Protein AF-A0A972N3U4-F1 (afdb_monomer_lite)

Structure (mmCIF, N/CA/C/O backbone):
data_AF-A0A972N3U4-F1
#
_entry.id   AF-A0A972N3U4-F1
#
loop_
_atom_site.group_PDB
_atom_site.id
_atom_site.type_symbol
_atom_site.label_atom_id
_atom_site.label_alt_id
_atom_site.label_comp_id
_atom_site.label_asym_id
_atom_site.label_entity_id
_atom_site.label_seq_id
_atom_site.pdbx_PDB_ins_code
_atom_site.Cartn_x
_atom_site.Cartn_y
_atom_site.Cartn_z
_atom_site.occupancy
_atom_site.B_iso_or_equiv
_atom_site.auth_seq_id
_atom_site.auth_comp_id
_atom_site.auth_asym_id
_atom_site.auth_atom_id
_atom_site.pdbx_PDB_model_num
ATOM 1 N N . MET A 1 1 ? 25.515 -26.533 -27.772 1.00 33.66 1 MET A N 1
ATOM 2 C CA . MET A 1 1 ? 26.047 -26.123 -26.448 1.00 33.66 1 MET A CA 1
ATOM 3 C C . MET A 1 1 ? 24.921 -25.615 -25.547 1.00 33.66 1 MET A C 1
ATOM 5 O O . MET A 1 1 ? 24.486 -24.475 -25.681 1.00 33.66 1 MET A O 1
ATOM 9 N N . LYS A 1 2 ? 24.397 -26.474 -24.663 1.00 31.30 2 LYS A N 1
ATOM 10 C CA . LYS A 1 2 ? 23.366 -26.111 -23.677 1.00 31.30 2 LYS A CA 1
ATOM 11 C C . LYS A 1 2 ? 24.036 -25.314 -22.550 1.00 31.30 2 LYS A C 1
ATOM 13 O O . LYS A 1 2 ? 24.849 -25.857 -21.812 1.00 31.30 2 LYS A O 1
ATOM 18 N N . LYS A 1 3 ? 23.742 -24.013 -22.446 1.00 27.67 3 LYS A N 1
ATOM 19 C CA . LYS A 1 3 ? 24.225 -23.173 -21.340 1.00 27.67 3 LYS A CA 1
ATOM 20 C C . LYS A 1 3 ? 23.507 -23.595 -20.056 1.00 27.67 3 LYS A C 1
ATOM 22 O O . LYS A 1 3 ? 22.306 -23.373 -19.915 1.00 27.67 3 LYS A O 1
ATOM 27 N N . PHE A 1 4 ? 24.250 -24.214 -19.142 1.00 26.11 4 PHE A N 1
ATOM 28 C CA . PHE A 1 4 ? 23.796 -24.523 -17.792 1.00 26.11 4 PHE A CA 1
ATOM 29 C C . PHE A 1 4 ? 23.351 -23.235 -17.094 1.00 26.11 4 PHE A C 1
ATOM 31 O O . PHE A 1 4 ? 24.110 -22.273 -16.959 1.00 26.11 4 PHE A O 1
ATOM 38 N N . THR A 1 5 ? 22.090 -23.210 -16.673 1.00 28.28 5 THR A N 1
ATOM 39 C CA . THR A 1 5 ? 21.551 -22.131 -15.849 1.00 28.28 5 THR A CA 1
ATOM 40 C C . THR A 1 5 ? 22.081 -22.356 -14.439 1.00 28.28 5 THR A C 1
ATOM 42 O O . THR A 1 5 ? 21.565 -23.205 -13.721 1.00 28.28 5 THR A O 1
ATOM 45 N N . LYS A 1 6 ? 23.134 -21.627 -14.047 1.00 26.23 6 LYS A N 1
ATOM 46 C CA . LYS A 1 6 ? 23.542 -21.527 -12.640 1.00 26.23 6 LYS A CA 1
ATOM 47 C C . LYS A 1 6 ? 22.363 -20.941 -11.854 1.00 26.23 6 LYS A C 1
ATOM 49 O O . LYS A 1 6 ? 22.100 -19.740 -11.923 1.00 26.23 6 LYS A O 1
ATOM 54 N N . ILE A 1 7 ? 21.626 -21.796 -11.149 1.00 28.80 7 ILE A N 1
ATOM 55 C CA . ILE A 1 7 ? 20.673 -21.387 -10.119 1.00 28.80 7 ILE A CA 1
ATOM 56 C C . ILE A 1 7 ? 21.532 -20.957 -8.931 1.00 28.80 7 ILE A C 1
ATOM 58 O O . ILE A 1 7 ? 21.960 -21.777 -8.128 1.00 28.80 7 ILE A O 1
ATOM 62 N N . ALA A 1 8 ? 21.846 -19.665 -8.856 1.00 28.31 8 ALA A N 1
ATOM 63 C CA . ALA A 1 8 ? 22.346 -19.078 -7.625 1.00 28.31 8 ALA A CA 1
ATOM 64 C C . ALA A 1 8 ? 21.170 -19.020 -6.642 1.00 28.31 8 ALA A C 1
ATOM 66 O O . ALA A 1 8 ? 20.420 -18.045 -6.607 1.00 28.31 8 ALA A O 1
ATOM 67 N N . LEU A 1 9 ? 20.969 -20.110 -5.904 1.00 29.19 9 LEU A N 1
ATOM 68 C CA . LEU A 1 9 ? 20.131 -20.141 -4.716 1.00 29.19 9 LEU A CA 1
ATOM 69 C C . LEU A 1 9 ? 20.952 -19.503 -3.587 1.00 29.19 9 LEU A C 1
ATOM 71 O O . LEU A 1 9 ? 21.564 -20.196 -2.782 1.00 29.19 9 LEU A O 1
ATOM 75 N N . SER A 1 10 ? 21.057 -18.171 -3.571 1.00 29.30 10 SER A N 1
ATOM 76 C CA . SER A 1 10 ? 21.562 -17.485 -2.380 1.00 29.30 10 SER A CA 1
ATOM 77 C C . SER A 1 10 ? 20.487 -17.623 -1.309 1.00 29.30 10 SER A C 1
ATOM 79 O O . SER A 1 10 ? 19.408 -17.044 -1.437 1.00 29.30 10 SER A O 1
ATOM 81 N N . CYS A 1 11 ? 20.780 -18.466 -0.324 1.00 29.86 11 CYS A N 1
ATOM 82 C CA . CYS A 1 11 ? 19.967 -18.799 0.834 1.00 29.86 11 CYS A CA 1
ATOM 83 C C . CYS A 1 11 ? 19.317 -17.539 1.436 1.00 29.86 11 CYS A C 1
ATOM 85 O O . CYS A 1 11 ? 19.981 -16.744 2.095 1.00 29.86 11 CYS A O 1
ATOM 87 N N . ALA A 1 12 ? 18.026 -17.331 1.175 1.00 32.41 12 ALA A N 1
ATOM 88 C CA . ALA A 1 12 ? 17.218 -16.367 1.904 1.00 32.41 12 ALA A CA 1
ATOM 89 C C . ALA A 1 12 ? 16.424 -17.169 2.933 1.00 32.41 12 ALA A C 1
ATOM 91 O O . ALA A 1 12 ? 15.572 -17.974 2.559 1.00 32.41 12 ALA A O 1
ATOM 92 N N . LEU A 1 13 ? 16.723 -16.971 4.218 1.00 28.83 13 LEU A N 1
ATOM 93 C CA . LEU A 1 13 ? 15.833 -17.368 5.304 1.00 28.83 13 LEU A CA 1
ATOM 94 C C . LEU A 1 13 ? 14.463 -16.732 5.031 1.00 28.83 13 LEU A C 1
ATOM 96 O O . LEU A 1 13 ? 14.294 -15.516 5.114 1.00 28.83 13 LEU A O 1
ATOM 100 N N . ILE A 1 14 ? 13.497 -17.560 4.634 1.00 40.25 14 ILE A N 1
ATOM 101 C CA . ILE A 1 14 ? 12.110 -17.166 4.388 1.00 40.25 14 ILE A CA 1
ATOM 102 C C . ILE A 1 14 ? 11.456 -16.964 5.760 1.00 40.25 14 ILE A C 1
ATOM 104 O O . ILE A 1 14 ? 10.769 -17.843 6.269 1.00 40.25 14 ILE A O 1
ATOM 108 N N . SER A 1 15 ? 11.698 -15.825 6.410 1.00 37.94 15 SER A N 1
ATOM 109 C CA . SER A 1 15 ? 10.972 -15.450 7.626 1.00 37.94 15 SER A CA 1
ATOM 110 C C . SER A 1 15 ? 9.662 -14.755 7.246 1.00 37.94 15 SER A C 1
ATOM 112 O O . SER A 1 15 ? 9.528 -13.529 7.216 1.00 37.94 15 SER A O 1
ATOM 114 N N . SER A 1 16 ? 8.659 -15.559 6.903 1.00 42.59 16 SER A N 1
ATOM 115 C CA . SER A 1 16 ? 7.264 -15.126 6.963 1.00 42.59 16 SER A CA 1
ATOM 116 C C . SER A 1 16 ? 6.702 -15.531 8.319 1.00 42.59 16 SER A C 1
ATOM 118 O O . SER A 1 16 ? 6.623 -16.724 8.612 1.00 42.59 16 SER A O 1
ATOM 120 N N . VAL A 1 17 ? 6.285 -14.565 9.135 1.00 45.75 17 VAL A N 1
ATOM 121 C CA . VAL A 1 17 ? 5.507 -14.870 10.340 1.00 45.75 17 VAL A CA 1
ATOM 122 C C . VAL A 1 17 ? 4.043 -14.922 9.915 1.00 45.75 17 VAL A C 1
ATOM 124 O O . VAL A 1 17 ? 3.441 -13.898 9.590 1.00 45.75 17 VAL A O 1
ATOM 127 N N . SER A 1 18 ? 3.491 -16.132 9.854 1.00 43.69 18 SER A N 1
ATOM 128 C CA . SER A 1 18 ? 2.065 -16.360 9.616 1.00 43.69 18 SER A CA 1
ATOM 129 C C . SER A 1 18 ? 1.438 -16.894 10.894 1.00 43.69 18 SER A C 1
ATOM 131 O O . SER A 1 18 ? 1.815 -17.967 11.359 1.00 43.69 18 SER A O 1
ATOM 133 N N . PHE A 1 19 ? 0.467 -16.172 11.447 1.00 49.56 19 PHE A N 1
ATOM 134 C CA . PHE A 1 19 ? -0.352 -16.696 12.537 1.00 49.56 19 PHE A CA 1
ATOM 135 C C . PHE A 1 19 ? -1.606 -17.339 11.940 1.00 49.56 19 PHE A C 1
ATOM 137 O O . PHE A 1 19 ? -2.525 -16.653 11.496 1.00 49.56 19 PHE A O 1
ATOM 144 N N . ALA A 1 20 ? -1.621 -18.668 11.909 1.00 41.56 20 ALA A N 1
ATOM 145 C CA . ALA A 1 20 ? -2.823 -19.480 11.769 1.00 41.56 20 ALA A CA 1
ATOM 146 C C . ALA A 1 20 ? -2.620 -20.709 12.663 1.00 41.56 20 ALA A C 1
ATOM 148 O O . ALA A 1 20 ? -1.837 -21.589 12.318 1.00 41.56 20 ALA A O 1
ATOM 149 N N . MET A 1 21 ? -3.237 -20.740 13.847 1.00 36.38 21 MET A N 1
ATOM 150 C CA . MET A 1 21 ? -3.129 -21.903 14.733 1.00 36.38 21 MET A CA 1
ATOM 151 C C . MET A 1 21 ? -4.201 -22.950 14.398 1.00 36.38 21 MET A C 1
ATOM 153 O O . MET A 1 21 ? -5.333 -22.609 14.066 1.00 36.38 21 MET A O 1
ATOM 157 N N . SER A 1 22 ? -3.748 -24.206 14.432 1.00 34.03 22 SER A N 1
ATOM 158 C CA . SER A 1 22 ? -4.374 -25.489 14.081 1.00 34.03 22 SER A CA 1
ATOM 159 C C . SER A 1 22 ? -5.907 -25.583 14.148 1.00 34.03 22 SER A C 1
ATOM 161 O O . SER A 1 22 ? -6.524 -25.228 15.151 1.00 34.03 22 SER A O 1
ATOM 163 N N . GLN A 1 23 ? -6.506 -26.170 13.102 1.00 35.09 23 GLN A N 1
ATOM 164 C CA . GLN A 1 23 ? -7.863 -26.715 13.161 1.00 35.09 23 GLN A CA 1
ATOM 165 C C . GLN A 1 23 ? -7.842 -28.025 13.957 1.00 35.09 23 GLN A C 1
ATOM 167 O O . GLN A 1 23 ? -7.552 -29.090 13.418 1.00 35.09 23 GLN A O 1
ATOM 172 N N . GLY A 1 24 ? -8.152 -27.932 15.250 1.00 29.05 24 GLY A N 1
ATOM 173 C CA . GLY A 1 24 ? -8.636 -29.071 16.021 1.00 29.05 24 GLY A CA 1
ATOM 174 C C . GLY A 1 24 ? -10.037 -29.439 15.535 1.00 29.05 24 GLY A C 1
ATOM 175 O O . GLY A 1 24 ? -10.914 -28.582 15.435 1.00 29.05 24 GLY A O 1
ATOM 176 N N . ASN A 1 25 ? -10.213 -30.699 15.159 1.00 36.97 25 ASN A N 1
ATOM 177 C CA . ASN A 1 25 ? -11.448 -31.244 14.616 1.00 36.97 25 ASN A CA 1
ATOM 178 C C . ASN A 1 25 ? -12.549 -31.224 15.696 1.00 36.97 25 ASN A C 1
ATOM 180 O O . ASN A 1 25 ? -12.393 -31.864 16.731 1.00 36.97 25 ASN A O 1
ATOM 184 N N . GLY A 1 26 ? -13.654 -30.516 15.437 1.00 31.69 26 GLY A N 1
ATOM 185 C CA . GLY A 1 26 ? -14.882 -30.566 16.243 1.00 31.69 26 GLY A CA 1
ATOM 186 C C . GLY A 1 26 ? -15.172 -29.317 17.085 1.00 31.69 26 GLY A C 1
ATOM 187 O O . GLY A 1 26 ? -14.611 -29.141 18.156 1.00 31.69 26 GLY A O 1
ATOM 188 N N . GLY A 1 27 ? -16.132 -28.503 16.624 1.00 36.97 27 GLY A N 1
ATOM 189 C CA . GLY A 1 27 ? -16.878 -27.540 17.447 1.00 36.97 27 GLY A CA 1
ATOM 190 C C . GLY A 1 27 ? -16.139 -26.257 17.861 1.00 36.97 27 GLY A C 1
ATOM 191 O O . GLY A 1 27 ? -15.159 -26.285 18.589 1.00 36.97 27 GLY A O 1
ATOM 192 N N . SER A 1 28 ? -16.719 -25.109 17.490 1.00 35.66 28 SER A N 1
ATOM 193 C CA . SER A 1 28 ? -16.321 -23.722 17.809 1.00 35.66 28 SER A CA 1
ATOM 194 C C . SER A 1 28 ? -15.186 -23.115 16.963 1.00 35.66 28 SER A C 1
ATOM 196 O O . SER A 1 28 ? -14.136 -23.697 16.714 1.00 35.66 28 SER A O 1
ATOM 198 N N . HIS A 1 29 ? -15.447 -21.910 16.448 1.00 37.34 29 HIS A N 1
ATOM 199 C CA . HIS A 1 29 ? -14.534 -21.133 15.618 1.00 37.34 29 HIS A CA 1
ATOM 200 C C . HIS A 1 29 ? -13.240 -20.820 16.382 1.00 37.34 29 HIS A C 1
ATOM 202 O O . HIS A 1 29 ? -13.211 -19.891 17.185 1.00 37.34 29 HIS A O 1
ATOM 208 N N . ALA A 1 30 ? -12.157 -21.546 16.101 1.00 38.22 30 ALA A N 1
ATOM 209 C CA . ALA A 1 30 ? -10.834 -21.207 16.614 1.00 38.22 30 ALA A CA 1
ATOM 210 C C . ALA A 1 30 ? -10.324 -19.912 15.947 1.00 38.22 30 ALA A C 1
ATOM 212 O O . ALA A 1 30 ? -9.630 -19.932 14.930 1.00 38.22 30 ALA A O 1
ATOM 213 N N . SER A 1 31 ? -10.717 -18.762 16.496 1.00 52.28 31 SER A N 1
ATOM 214 C CA . SER A 1 31 ? -10.026 -17.490 16.294 1.00 52.28 31 SER A CA 1
ATOM 215 C C . SER A 1 31 ? -8.836 -17.431 17.245 1.00 52.28 31 SER A C 1
ATOM 217 O O . SER A 1 31 ? -9.013 -17.588 18.451 1.00 52.28 31 SER A O 1
ATOM 219 N N . SER A 1 32 ? -7.630 -17.185 16.735 1.00 67.50 32 SER A N 1
ATOM 220 C CA . SER A 1 32 ? -6.459 -16.985 17.594 1.00 67.50 32 SER A CA 1
ATOM 221 C C . SER A 1 32 ? -6.556 -15.625 18.285 1.00 67.50 32 SER A C 1
ATOM 223 O O . SER A 1 32 ? -6.674 -14.600 17.603 1.00 67.50 32 SER A O 1
ATOM 225 N N . GLU A 1 33 ? -6.477 -15.596 19.611 1.00 81.31 33 GLU A N 1
ATOM 226 C CA . GLU A 1 33 ? -6.466 -14.358 20.383 1.00 81.31 33 GLU A CA 1
ATOM 227 C C . GLU A 1 33 ? -5.041 -13.993 20.822 1.00 81.31 33 GLU A C 1
ATOM 229 O O . GLU A 1 33 ? -4.320 -14.805 21.392 1.00 81.31 33 GLU A O 1
ATOM 234 N N . VAL A 1 34 ? -4.633 -12.755 20.543 1.00 81.25 34 VAL A N 1
ATOM 235 C CA . VAL A 1 34 ? -3.345 -12.176 20.933 1.00 81.25 34 VAL A CA 1
ATOM 236 C C . VAL A 1 34 ? -3.628 -10.946 21.789 1.00 81.25 34 VAL A C 1
ATOM 238 O O . VAL A 1 34 ? -4.226 -9.976 21.315 1.00 81.25 34 VAL A O 1
ATOM 241 N N . ARG A 1 35 ? -3.204 -10.980 23.054 1.00 84.94 35 ARG A N 1
ATOM 242 C CA . ARG A 1 35 ? -3.399 -9.890 24.020 1.00 84.94 35 ARG A CA 1
ATOM 243 C C . ARG A 1 35 ? -2.071 -9.433 24.604 1.00 84.94 35 ARG A C 1
ATOM 245 O O . ARG A 1 35 ? -1.205 -10.262 24.871 1.00 84.94 35 ARG A O 1
ATOM 252 N N . GLY A 1 36 ? -1.916 -8.122 24.796 1.00 80.06 36 GLY A N 1
ATOM 253 C CA . GLY A 1 36 ? -0.758 -7.539 25.488 1.00 80.06 36 GLY A CA 1
ATOM 254 C C . GLY A 1 36 ? 0.610 -7.877 24.883 1.00 80.06 36 GLY A C 1
ATOM 255 O O . GLY A 1 36 ? 1.617 -7.783 25.575 1.00 80.06 36 GLY A O 1
ATOM 256 N N . SER A 1 37 ? 0.661 -8.313 23.623 1.00 87.44 37 SER A N 1
ATOM 257 C CA . SER A 1 37 ? 1.859 -8.908 23.027 1.00 87.44 37 SER A CA 1
ATOM 258 C C . SER A 1 37 ? 2.537 -7.967 22.037 1.00 87.44 37 SER A C 1
ATOM 260 O O . SER A 1 37 ? 1.902 -7.099 21.431 1.00 87.44 37 SER A O 1
ATOM 262 N N . VAL A 1 38 ? 3.834 -8.180 21.812 1.00 86.31 38 VAL A N 1
ATOM 263 C CA . VAL A 1 38 ? 4.577 -7.551 20.716 1.00 86.31 38 VAL A CA 1
ATOM 264 C C . VAL A 1 38 ? 4.940 -8.616 19.687 1.00 86.31 38 VAL A C 1
ATOM 266 O O . VAL A 1 38 ? 5.788 -9.467 19.928 1.00 86.31 38 VAL A O 1
ATOM 269 N N . ILE A 1 39 ? 4.313 -8.542 18.519 1.00 86.69 39 ILE A N 1
ATOM 270 C CA . ILE A 1 39 ? 4.672 -9.319 17.335 1.00 86.69 39 ILE A CA 1
ATOM 271 C C . ILE A 1 39 ? 5.724 -8.517 16.575 1.00 86.69 39 ILE A C 1
ATOM 273 O O . ILE A 1 39 ? 5.461 -7.391 16.151 1.00 86.69 39 ILE A O 1
ATOM 277 N N . LYS A 1 40 ? 6.917 -9.082 16.397 1.00 87.50 40 LYS A N 1
ATOM 278 C CA . LYS A 1 40 ? 8.035 -8.407 15.736 1.00 87.50 40 LYS A CA 1
ATOM 279 C C . LYS A 1 40 ? 8.561 -9.260 14.584 1.00 87.50 40 LYS A C 1
ATOM 281 O O . LYS A 1 40 ? 8.938 -10.405 14.795 1.00 87.50 40 LYS A O 1
ATOM 286 N N . ASN A 1 41 ? 8.608 -8.687 13.385 1.00 88.31 41 ASN A N 1
ATOM 287 C CA . ASN A 1 41 ? 9.235 -9.278 12.208 1.00 88.31 41 ASN A CA 1
ATOM 288 C C . ASN A 1 41 ? 10.214 -8.262 11.618 1.00 88.31 41 ASN A C 1
ATOM 290 O O . ASN A 1 41 ? 9.807 -7.163 11.253 1.00 88.31 41 ASN A O 1
ATOM 294 N N . GLN A 1 42 ? 11.498 -8.606 11.564 1.00 90.25 42 GLN A N 1
ATOM 295 C CA . GLN A 1 42 ? 12.542 -7.742 11.018 1.00 90.25 42 GLN A CA 1
ATOM 296 C C . GLN A 1 42 ? 13.404 -8.542 10.052 1.00 90.25 42 GLN A C 1
ATOM 298 O O . GLN A 1 42 ? 13.947 -9.583 10.416 1.00 90.25 42 GLN A O 1
ATOM 303 N N . VAL A 1 43 ? 13.546 -8.041 8.828 1.00 89.06 43 VAL A N 1
ATOM 304 C CA . VAL A 1 43 ? 14.399 -8.634 7.799 1.00 89.06 43 VAL A CA 1
ATOM 305 C C . VAL A 1 43 ? 15.194 -7.544 7.102 1.00 89.06 43 VAL A C 1
ATOM 307 O O . VAL A 1 43 ? 14.651 -6.503 6.738 1.00 89.06 43 VAL A O 1
ATOM 310 N N . SER A 1 44 ? 16.476 -7.813 6.869 1.00 90.38 44 SER A N 1
ATOM 311 C CA . SER A 1 44 ? 17.347 -7.005 6.021 1.00 90.38 44 SER A CA 1
ATOM 312 C C . SER A 1 44 ? 18.063 -7.917 5.032 1.00 90.38 44 SER A C 1
ATOM 314 O O . SER A 1 44 ? 18.633 -8.930 5.433 1.00 90.38 44 SER A O 1
ATOM 316 N N . MET A 1 45 ? 18.021 -7.587 3.743 1.00 88.62 45 MET A N 1
ATOM 317 C CA . MET A 1 45 ? 18.743 -8.331 2.710 1.00 88.62 45 MET A CA 1
ATOM 318 C C . MET A 1 45 ? 19.326 -7.398 1.663 1.00 88.62 45 MET A C 1
ATOM 320 O O . MET A 1 45 ? 18.630 -6.564 1.090 1.00 88.62 45 MET A O 1
ATOM 324 N N . GLU A 1 46 ? 20.575 -7.623 1.289 1.00 89.88 46 GLU A N 1
ATOM 325 C CA . GLU A 1 46 ? 21.212 -6.838 0.235 1.00 89.88 46 GLU A CA 1
ATOM 326 C C . GLU A 1 46 ? 20.515 -7.012 -1.125 1.00 89.88 46 GLU A C 1
ATOM 328 O O . GLU A 1 46 ? 20.284 -6.048 -1.859 1.00 89.88 46 GLU A O 1
ATOM 333 N N . LYS A 1 47 ? 20.121 -8.243 -1.464 1.00 91.06 47 LYS A N 1
ATOM 334 C CA . LYS A 1 47 ? 19.586 -8.559 -2.786 1.00 91.06 47 LYS A CA 1
ATOM 335 C C . LYS A 1 47 ? 18.473 -9.591 -2.733 1.00 91.06 47 LYS A C 1
ATOM 337 O O . LYS A 1 47 ? 18.612 -10.657 -2.148 1.00 91.06 47 LYS A O 1
ATOM 342 N N . ILE A 1 48 ? 17.406 -9.300 -3.463 1.00 89.06 48 ILE A N 1
ATOM 343 C CA . ILE A 1 48 ? 16.309 -10.211 -3.763 1.00 89.06 48 ILE A CA 1
ATOM 344 C C . ILE A 1 48 ? 16.248 -10.366 -5.274 1.00 89.06 48 ILE A C 1
ATOM 346 O O . ILE A 1 48 ? 16.118 -9.390 -6.018 1.00 89.06 48 ILE A O 1
ATOM 350 N N . GLN A 1 49 ? 16.302 -11.606 -5.744 1.00 93.00 49 GLN A N 1
ATOM 351 C CA . GLN A 1 49 ? 16.148 -11.902 -7.157 1.00 93.00 49 GLN A CA 1
ATOM 352 C C . GLN A 1 49 ? 15.190 -13.067 -7.351 1.00 93.00 49 GLN A C 1
ATOM 354 O O . GLN A 1 49 ? 15.504 -14.197 -6.994 1.00 93.00 49 GLN A O 1
ATOM 359 N N . THR A 1 50 ? 14.049 -12.803 -7.985 1.00 91.38 50 THR A N 1
ATOM 360 C CA . THR A 1 50 ? 13.149 -13.871 -8.424 1.00 91.38 50 THR A CA 1
ATOM 361 C C . THR A 1 50 ? 13.464 -14.262 -9.864 1.00 91.38 50 THR A C 1
ATOM 363 O O . THR A 1 50 ? 13.771 -13.428 -10.725 1.00 91.38 50 THR A O 1
ATOM 366 N N . SER A 1 51 ? 13.448 -15.564 -10.129 1.00 92.81 51 SER A N 1
ATOM 367 C CA . SER A 1 51 ? 13.571 -16.130 -11.472 1.00 92.81 51 SER A CA 1
ATOM 368 C C . SER A 1 51 ? 12.282 -15.917 -12.286 1.00 92.81 51 SER A C 1
ATOM 370 O O . SER A 1 51 ? 11.330 -15.273 -11.850 1.00 92.81 51 SER A O 1
ATOM 372 N N . LYS A 1 52 ? 12.233 -16.430 -13.517 1.00 95.00 52 LYS A N 1
ATOM 373 C CA . LYS A 1 52 ? 10.990 -16.440 -14.300 1.00 95.00 52 LYS A CA 1
ATOM 374 C C . LYS A 1 52 ? 9.944 -17.319 -13.598 1.00 95.00 52 LYS A C 1
ATOM 376 O O . LYS A 1 52 ? 10.286 -18.414 -13.170 1.00 95.00 52 LYS A O 1
ATOM 381 N N . ASN A 1 53 ? 8.684 -16.879 -13.572 1.00 93.88 53 ASN A N 1
ATOM 382 C CA . ASN A 1 53 ? 7.553 -17.632 -13.009 1.00 93.88 53 ASN A CA 1
ATOM 383 C C . ASN A 1 53 ? 7.691 -17.990 -11.510 1.00 93.88 53 ASN A C 1
ATOM 385 O O . ASN A 1 53 ? 7.131 -18.992 -11.080 1.00 93.88 53 ASN A O 1
ATOM 389 N N . SER A 1 54 ? 8.428 -17.214 -10.710 1.00 93.25 54 SER A N 1
ATOM 390 C CA . SER A 1 54 ? 8.566 -17.466 -9.266 1.00 93.25 54 SER A CA 1
ATOM 391 C C . SER A 1 54 ? 7.920 -16.383 -8.407 1.00 93.25 54 SER A C 1
ATOM 393 O O . SER A 1 54 ? 7.621 -15.282 -8.873 1.00 93.25 54 SER A O 1
ATOM 395 N N . GLN A 1 55 ? 7.680 -16.719 -7.142 1.00 92.94 55 GLN A N 1
ATOM 396 C CA . GLN A 1 55 ? 7.139 -15.823 -6.126 1.00 92.94 55 GLN A CA 1
ATOM 397 C C . GLN A 1 55 ? 8.086 -15.800 -4.931 1.00 92.94 55 GLN A C 1
ATOM 399 O O . GLN A 1 55 ? 8.649 -16.832 -4.573 1.00 92.94 55 GLN A O 1
ATOM 404 N N . ALA A 1 56 ? 8.250 -14.634 -4.320 1.00 89.00 56 ALA A N 1
ATOM 405 C CA . ALA A 1 56 ? 8.969 -14.484 -3.064 1.00 89.00 56 ALA A CA 1
ATOM 406 C C . ALA A 1 56 ? 8.113 -13.694 -2.075 1.00 89.00 56 ALA A C 1
ATOM 408 O O . ALA A 1 56 ? 7.549 -12.666 -2.445 1.00 89.00 56 ALA A O 1
ATOM 409 N N . VAL A 1 57 ? 8.039 -14.158 -0.829 1.00 89.00 57 VAL A N 1
ATOM 410 C CA . VAL A 1 57 ? 7.426 -13.433 0.290 1.00 89.00 57 VAL A CA 1
ATOM 411 C C . VAL A 1 57 ? 8.473 -13.340 1.383 1.00 89.00 57 VAL A C 1
ATOM 413 O O . VAL A 1 57 ? 8.961 -14.368 1.844 1.00 89.00 57 VAL A O 1
ATOM 416 N N . ILE A 1 58 ? 8.874 -12.125 1.747 1.00 86.38 58 ILE A N 1
ATOM 417 C CA . ILE A 1 58 ? 10.021 -11.924 2.631 1.00 86.38 58 ILE A CA 1
ATOM 418 C C . ILE A 1 58 ? 9.737 -10.815 3.640 1.00 86.38 58 ILE A C 1
ATOM 420 O O . ILE A 1 58 ? 9.196 -9.770 3.273 1.00 86.38 58 ILE A O 1
ATOM 424 N N . GLY A 1 59 ? 10.064 -11.041 4.917 1.00 85.44 59 GLY A N 1
ATOM 425 C CA . GLY A 1 59 ? 9.866 -10.052 5.985 1.00 85.44 59 GLY A CA 1
ATOM 426 C C . GLY A 1 59 ? 8.441 -9.506 6.031 1.00 85.44 59 GLY A C 1
ATOM 427 O O . GLY A 1 59 ? 8.234 -8.312 6.223 1.00 85.44 59 GLY A O 1
ATOM 428 N N . SER A 1 60 ? 7.465 -10.360 5.718 1.00 89.25 60 SER A N 1
ATOM 429 C CA . SER A 1 60 ? 6.053 -9.994 5.677 1.00 89.25 60 SER A CA 1
ATOM 430 C C . SER A 1 60 ? 5.300 -10.695 6.799 1.00 89.25 60 SER A C 1
ATOM 432 O O . SER A 1 60 ? 5.638 -11.822 7.171 1.00 89.25 60 SER A O 1
ATOM 434 N N . THR A 1 61 ? 4.295 -10.012 7.336 1.00 92.31 61 THR A N 1
ATOM 435 C CA . THR A 1 61 ? 3.469 -10.493 8.444 1.00 92.31 61 THR A CA 1
ATOM 436 C C . THR A 1 61 ? 2.033 -10.666 7.973 1.00 92.31 61 THR A C 1
ATOM 438 O O . THR A 1 61 ? 1.401 -9.702 7.541 1.00 92.31 61 THR A O 1
ATOM 441 N N . ASP A 1 62 ? 1.512 -11.882 8.107 1.00 92.31 62 ASP A N 1
ATOM 442 C CA . ASP A 1 62 ? 0.132 -12.225 7.770 1.00 92.31 62 ASP A CA 1
ATOM 443 C C . ASP A 1 62 ? -0.652 -12.541 9.056 1.00 92.31 62 ASP A C 1
ATOM 445 O O . ASP A 1 62 ? -0.330 -13.478 9.790 1.00 92.31 62 ASP A O 1
ATOM 449 N N . VAL A 1 63 ? -1.718 -11.780 9.301 1.00 89.31 63 VAL A N 1
ATOM 450 C CA . VAL A 1 63 ? -2.687 -11.972 10.388 1.00 89.31 63 VAL A CA 1
ATOM 451 C C . VAL A 1 63 ? -4.023 -12.370 9.774 1.00 89.31 63 VAL A C 1
ATOM 453 O O . VAL A 1 63 ? -4.581 -11.631 8.959 1.00 89.31 63 VAL A O 1
ATOM 456 N N . LYS A 1 64 ? -4.547 -13.541 10.141 1.00 91.88 64 LYS A N 1
ATOM 457 C CA . LYS A 1 64 ? -5.773 -14.087 9.548 1.00 91.88 64 LYS A CA 1
ATOM 458 C C . LYS A 1 64 ? -6.685 -14.628 10.634 1.00 91.88 64 LYS A C 1
ATOM 460 O O . LYS A 1 64 ? -6.271 -15.485 11.404 1.00 91.88 64 LYS A O 1
ATOM 465 N N . LYS A 1 65 ? -7.951 -14.197 10.622 1.00 91.50 65 LYS A N 1
ATOM 466 C CA . LYS A 1 65 ? -8.992 -14.696 11.539 1.00 91.50 65 LYS A CA 1
ATOM 467 C C . LYS A 1 65 ? -8.585 -14.596 13.016 1.00 91.50 65 LYS A C 1
ATOM 469 O O . LYS A 1 65 ? -8.850 -15.500 13.805 1.00 91.50 65 LYS A O 1
ATOM 474 N N . SER A 1 66 ? -7.934 -13.495 13.380 1.00 88.38 66 SER A N 1
ATOM 475 C CA . SER A 1 66 ? -7.385 -13.296 14.721 1.00 88.38 66 SER A CA 1
ATOM 476 C C . SER A 1 66 ? -8.082 -12.152 15.453 1.00 88.38 66 SER A C 1
ATOM 478 O O . SER A 1 66 ? -8.507 -11.168 14.842 1.00 88.38 66 SER A O 1
ATOM 480 N N . ALA A 1 67 ? -8.144 -12.249 16.778 1.00 91.75 67 ALA A N 1
ATOM 481 C CA . ALA A 1 67 ? -8.448 -11.127 17.655 1.00 91.75 67 ALA A CA 1
ATOM 482 C C . ALA A 1 67 ? -7.135 -10.597 18.242 1.00 91.75 67 ALA A C 1
ATOM 484 O O . ALA A 1 67 ? -6.438 -11.313 18.949 1.00 91.75 67 ALA A O 1
ATOM 485 N N . ILE A 1 68 ? -6.781 -9.351 17.940 1.00 90.94 68 ILE A N 1
ATOM 486 C CA . ILE A 1 68 ? -5.584 -8.686 18.456 1.00 90.94 68 ILE A CA 1
ATOM 487 C C . ILE A 1 68 ? -6.032 -7.525 19.326 1.00 90.94 68 ILE A C 1
ATOM 489 O O . ILE A 1 68 ? -6.660 -6.576 18.848 1.00 90.94 68 ILE A O 1
ATOM 493 N N . GLN A 1 69 ? -5.712 -7.596 20.610 1.00 92.62 69 GLN A N 1
ATOM 494 C CA . GLN A 1 69 ? -6.082 -6.576 21.578 1.00 92.62 69 GLN A CA 1
ATOM 495 C C . GLN A 1 69 ? -4.843 -6.090 22.313 1.00 92.62 69 GLN A C 1
ATOM 497 O O . GLN A 1 69 ? -3.955 -6.885 22.616 1.00 92.62 69 GLN A O 1
ATOM 502 N N . THR A 1 70 ? -4.778 -4.783 22.576 1.00 93.06 70 THR A N 1
ATOM 503 C CA . THR A 1 70 ? -3.714 -4.166 23.392 1.00 93.06 70 THR A CA 1
ATOM 504 C C . THR A 1 70 ? -2.294 -4.585 22.989 1.00 93.06 70 THR A C 1
ATOM 506 O O . THR A 1 70 ? -1.406 -4.687 23.828 1.00 93.06 70 THR A O 1
ATOM 509 N N . SER A 1 71 ? -2.079 -4.852 21.700 1.00 91.75 71 SER A N 1
ATOM 510 C CA . SER A 1 71 ? -0.852 -5.462 21.187 1.00 91.75 71 SER A CA 1
ATOM 511 C C . SER A 1 71 ? -0.187 -4.579 20.136 1.00 91.75 71 SER A C 1
ATOM 513 O O . SER A 1 71 ? -0.788 -3.648 19.587 1.00 91.75 71 SER A O 1
ATOM 515 N N . LYS A 1 72 ? 1.075 -4.882 19.834 1.00 92.19 72 LYS A N 1
ATOM 516 C CA . LYS A 1 72 ? 1.864 -4.184 18.820 1.00 92.19 72 LYS A CA 1
ATOM 517 C C . LYS A 1 72 ? 2.352 -5.160 17.756 1.00 92.19 72 LYS A C 1
ATOM 519 O O . LYS A 1 72 ? 2.966 -6.162 18.092 1.00 92.19 72 LYS A O 1
ATOM 524 N N . ILE A 1 73 ? 2.131 -4.844 16.486 1.00 91.56 73 ILE A N 1
ATOM 525 C CA . ILE A 1 73 ? 2.780 -5.495 15.346 1.00 91.56 73 ILE A CA 1
ATOM 526 C C . ILE A 1 73 ? 3.837 -4.530 14.820 1.00 91.56 73 ILE A C 1
ATOM 528 O O . ILE A 1 73 ? 3.494 -3.439 14.376 1.00 91.56 73 ILE A O 1
ATOM 532 N N . ASN A 1 74 ? 5.102 -4.931 14.876 1.00 92.75 74 ASN A N 1
ATOM 533 C CA . ASN A 1 74 ? 6.228 -4.221 14.280 1.00 92.75 74 ASN A CA 1
ATOM 534 C C . ASN A 1 74 ? 6.764 -5.059 13.126 1.00 92.75 74 ASN A C 1
ATOM 536 O O . ASN A 1 74 ? 7.359 -6.112 13.361 1.00 92.75 74 ASN A O 1
ATOM 540 N N . ASN A 1 75 ? 6.565 -4.595 11.901 1.00 93.44 75 ASN A N 1
ATOM 541 C CA . ASN A 1 75 ? 7.088 -5.243 10.711 1.00 93.44 75 ASN A CA 1
ATOM 542 C C . ASN A 1 75 ? 8.109 -4.333 10.034 1.00 93.44 75 ASN A C 1
ATOM 544 O O . ASN A 1 75 ? 7.853 -3.152 9.821 1.00 93.44 75 ASN A O 1
ATOM 548 N N . GLU A 1 76 ? 9.263 -4.887 9.696 1.00 92.75 76 GLU A N 1
ATOM 549 C CA . GLU A 1 76 ? 10.374 -4.157 9.110 1.00 92.75 76 GLU A CA 1
ATOM 550 C C . GLU A 1 76 ? 11.028 -4.998 8.019 1.00 92.75 76 GLU A C 1
ATOM 552 O O . GLU A 1 76 ? 11.557 -6.077 8.281 1.00 92.75 76 GLU A O 1
ATOM 557 N N . GLY A 1 77 ? 10.983 -4.505 6.783 1.00 89.94 77 GLY A N 1
ATOM 558 C CA . GLY A 1 77 ? 11.629 -5.150 5.644 1.00 89.94 77 GLY A CA 1
ATOM 559 C C . GLY A 1 77 ? 12.546 -4.187 4.913 1.00 89.94 77 GLY A C 1
ATOM 560 O O . GLY A 1 77 ? 12.069 -3.292 4.219 1.00 89.94 77 GLY A O 1
ATOM 561 N N . ARG A 1 78 ? 13.857 -4.392 5.030 1.00 90.81 78 ARG A N 1
ATOM 562 C CA . ARG A 1 78 ? 14.870 -3.634 4.294 1.00 90.81 78 ARG A CA 1
ATOM 563 C C . ARG A 1 78 ? 15.462 -4.464 3.171 1.00 90.81 78 ARG A C 1
ATOM 565 O O . ARG A 1 78 ? 15.828 -5.627 3.353 1.00 90.81 78 ARG A O 1
ATOM 572 N N . THR A 1 79 ? 15.595 -3.853 2.006 1.00 88.19 79 THR A N 1
ATOM 573 C CA . THR A 1 79 ? 16.309 -4.445 0.889 1.00 88.19 79 THR A CA 1
ATOM 574 C C . THR A 1 79 ? 16.982 -3.400 0.016 1.00 88.19 79 THR A C 1
ATOM 576 O O . THR A 1 79 ? 16.455 -2.318 -0.189 1.00 88.19 79 THR A O 1
ATOM 579 N N . TYR A 1 80 ? 18.157 -3.699 -0.529 1.00 87.06 80 TYR A N 1
ATOM 580 C CA . TYR A 1 80 ? 18.842 -2.745 -1.403 1.00 87.06 80 TYR A CA 1
ATOM 581 C C . TYR A 1 80 ? 18.475 -2.987 -2.866 1.00 87.06 80 TYR A C 1
ATOM 583 O O . TYR A 1 80 ? 18.073 -2.068 -3.575 1.00 87.06 80 TYR A O 1
ATOM 591 N N . ASN A 1 81 ? 18.538 -4.238 -3.322 1.00 92.00 81 ASN A N 1
ATOM 592 C CA . ASN A 1 81 ? 18.348 -4.583 -4.726 1.00 92.00 81 ASN A CA 1
ATOM 593 C C . ASN A 1 81 ? 17.226 -5.603 -4.922 1.00 92.00 81 ASN A C 1
ATOM 595 O O . ASN A 1 81 ? 17.407 -6.791 -4.674 1.00 92.00 81 ASN A O 1
ATOM 599 N N . VAL A 1 82 ? 16.096 -5.169 -5.476 1.00 94.44 82 VAL A N 1
ATOM 600 C CA . VAL A 1 82 ? 14.952 -6.024 -5.807 1.00 94.44 82 VAL A CA 1
ATOM 601 C C . VAL A 1 82 ? 14.834 -6.193 -7.312 1.00 94.44 82 VAL A C 1
ATOM 603 O O . VAL A 1 82 ? 14.460 -5.277 -8.049 1.00 94.44 82 VAL A O 1
ATOM 606 N N . LYS A 1 83 ? 15.086 -7.410 -7.789 1.00 96.12 83 LYS A N 1
ATOM 607 C CA . LYS A 1 83 ? 14.889 -7.791 -9.187 1.00 96.12 83 LYS A CA 1
ATOM 608 C C . LYS A 1 83 ? 13.830 -8.876 -9.289 1.00 96.12 83 LYS A C 1
ATOM 610 O O . LYS A 1 83 ? 14.087 -10.042 -9.008 1.00 96.12 83 LYS A O 1
ATOM 615 N N . VAL A 1 84 ? 12.653 -8.500 -9.773 1.00 96.69 84 VAL A N 1
ATOM 616 C CA . VAL A 1 84 ? 11.568 -9.449 -10.028 1.00 96.69 84 VAL A CA 1
ATOM 617 C C . VAL A 1 84 ? 11.681 -9.964 -11.461 1.00 96.69 84 VAL A C 1
ATOM 619 O O . VAL A 1 84 ? 11.686 -9.168 -12.404 1.00 96.69 84 VAL A O 1
ATOM 622 N N . GLY A 1 85 ? 11.790 -11.280 -11.646 1.00 95.69 85 GLY A N 1
ATOM 623 C CA . GLY A 1 85 ? 11.878 -11.930 -12.958 1.00 95.69 85 GLY A CA 1
ATOM 624 C C . GLY A 1 85 ? 10.635 -11.715 -13.829 1.00 95.69 85 GLY A C 1
ATOM 625 O O . GLY A 1 85 ? 9.693 -11.037 -13.436 1.00 95.69 85 GLY A O 1
ATOM 626 N N . LYS A 1 86 ? 10.609 -12.262 -15.051 1.00 97.00 86 LYS A N 1
ATOM 627 C CA . LYS A 1 86 ? 9.422 -12.223 -15.937 1.00 97.00 86 LYS A CA 1
ATOM 628 C C . LYS A 1 86 ? 8.312 -13.124 -15.381 1.00 97.00 86 LYS A C 1
ATOM 630 O O . LYS A 1 86 ? 8.618 -14.247 -14.989 1.00 97.00 86 LYS A O 1
ATOM 635 N N . ASN A 1 87 ? 7.052 -12.684 -15.449 1.00 96.31 87 ASN A N 1
ATOM 636 C CA . ASN A 1 87 ? 5.894 -13.417 -14.914 1.00 96.31 87 ASN A CA 1
ATOM 637 C C . ASN A 1 87 ? 6.071 -13.808 -13.432 1.00 96.31 87 ASN A C 1
ATOM 639 O O . ASN A 1 87 ? 5.658 -14.886 -13.018 1.00 96.31 87 ASN A O 1
ATOM 643 N N . ALA A 1 88 ? 6.780 -12.990 -12.662 1.00 96.50 88 ALA A N 1
ATOM 644 C CA . ALA A 1 88 ? 7.163 -13.308 -11.293 1.00 96.50 88 ALA A CA 1
ATOM 645 C C . ALA A 1 88 ? 6.596 -12.268 -10.328 1.00 96.50 88 ALA A C 1
ATOM 647 O O . ALA A 1 88 ? 6.144 -11.196 -10.750 1.00 96.50 88 ALA A O 1
ATOM 648 N N . GLY A 1 89 ? 6.640 -12.570 -9.036 1.00 93.94 89 GLY A N 1
ATOM 649 C CA . GLY A 1 89 ? 6.216 -11.642 -8.001 1.00 93.94 89 GLY A CA 1
ATOM 650 C C . GLY A 1 89 ? 7.141 -11.611 -6.796 1.00 93.94 89 GLY A C 1
ATOM 651 O O . GLY A 1 89 ? 7.875 -12.561 -6.529 1.00 93.94 89 GLY A O 1
ATOM 652 N N . ALA A 1 90 ? 7.132 -10.483 -6.096 1.00 93.88 90 ALA A N 1
ATOM 653 C CA . ALA A 1 90 ? 7.793 -10.329 -4.811 1.00 93.88 90 ALA A CA 1
ATOM 654 C C . ALA A 1 90 ? 6.901 -9.518 -3.870 1.00 93.88 90 ALA A C 1
ATOM 656 O O . ALA A 1 90 ? 6.421 -8.450 -4.256 1.00 93.88 90 ALA A O 1
ATOM 657 N N . GLN A 1 91 ? 6.714 -10.020 -2.654 1.00 93.88 91 GLN A N 1
ATOM 658 C CA . GLN A 1 91 ? 6.115 -9.324 -1.525 1.00 93.88 91 GLN A CA 1
ATOM 659 C C . GLN A 1 91 ? 7.175 -9.175 -0.435 1.00 93.88 91 GLN A C 1
ATOM 661 O O . GLN A 1 91 ? 7.752 -10.164 0.010 1.00 93.88 91 GLN A O 1
ATOM 666 N N . ILE A 1 92 ? 7.476 -7.943 -0.040 1.00 91.88 92 ILE A N 1
ATOM 667 C CA . ILE A 1 92 ? 8.588 -7.645 0.864 1.00 91.88 92 ILE A CA 1
ATOM 668 C C . ILE A 1 92 ? 8.111 -6.672 1.934 1.00 91.88 92 ILE A C 1
ATOM 670 O O . ILE A 1 92 ? 7.422 -5.703 1.609 1.00 91.88 92 ILE A O 1
ATOM 674 N N . GLY A 1 93 ? 8.464 -6.902 3.200 1.00 92.75 93 GLY A N 1
ATOM 675 C CA . GLY A 1 93 ? 8.250 -5.896 4.246 1.00 92.75 93 GLY A CA 1
ATOM 676 C C . GLY A 1 93 ? 6.790 -5.464 4.384 1.00 92.75 93 GLY A C 1
ATOM 677 O O . GLY A 1 93 ? 6.533 -4.282 4.576 1.00 92.75 93 GLY A O 1
ATOM 678 N N . SER A 1 94 ? 5.833 -6.364 4.140 1.00 95.50 94 SER A N 1
ATOM 679 C CA . SER A 1 94 ? 4.412 -6.016 4.039 1.00 95.50 94 SER A CA 1
ATOM 680 C C . SER A 1 94 ? 3.598 -6.660 5.153 1.00 95.50 94 SER A C 1
ATOM 682 O O . SER A 1 94 ? 3.887 -7.777 5.573 1.00 95.50 94 SER A O 1
ATOM 684 N N . VAL A 1 95 ? 2.545 -5.981 5.595 1.00 97.38 95 VAL A N 1
ATOM 685 C CA . VAL A 1 95 ? 1.591 -6.505 6.575 1.00 97.38 95 VAL A CA 1
ATOM 686 C C . VAL A 1 95 ? 0.258 -6.757 5.892 1.00 97.38 95 VAL A C 1
ATOM 688 O O . VAL A 1 95 ? -0.276 -5.872 5.225 1.00 97.38 95 VAL A O 1
ATOM 691 N N . LYS A 1 96 ? -0.314 -7.939 6.098 1.00 97.00 96 LYS A N 1
ATOM 692 C CA . LYS A 1 96 ? -1.674 -8.260 5.676 1.00 97.00 96 LYS A CA 1
ATOM 693 C C . LYS A 1 96 ? -2.505 -8.697 6.871 1.00 97.00 96 LYS A C 1
ATOM 695 O O . LYS A 1 96 ? -2.140 -9.623 7.582 1.00 97.00 96 LYS A O 1
ATOM 700 N N . VAL A 1 97 ? -3.646 -8.051 7.057 1.00 96.19 97 VAL A N 1
ATOM 701 C CA . VAL A 1 97 ? -4.652 -8.374 8.066 1.00 96.19 97 VAL A CA 1
ATOM 702 C C . VAL A 1 97 ? -5.939 -8.739 7.340 1.00 96.19 97 VAL A C 1
ATOM 704 O O . VAL A 1 97 ? -6.496 -7.919 6.611 1.00 96.19 97 VAL A O 1
ATOM 707 N N . ASP A 1 98 ? -6.414 -9.966 7.517 1.00 96.38 98 ASP A N 1
ATOM 708 C CA . ASP A 1 98 ? -7.640 -10.455 6.886 1.00 96.38 98 ASP A CA 1
ATOM 709 C C . ASP A 1 98 ? -8.594 -11.050 7.920 1.00 96.38 98 ASP A C 1
ATOM 711 O O . ASP A 1 98 ? -8.182 -11.794 8.816 1.00 96.38 98 ASP A O 1
ATOM 715 N N . ALA A 1 99 ? -9.879 -10.725 7.782 1.00 96.19 99 ALA A N 1
ATOM 716 C CA . ALA A 1 99 ? -10.963 -11.257 8.604 1.00 96.19 99 ALA A CA 1
ATOM 717 C C . ALA A 1 99 ? -10.689 -11.186 10.120 1.00 96.19 99 ALA A C 1
ATOM 719 O O . ALA A 1 99 ? -10.997 -12.125 10.848 1.00 96.19 99 ALA A O 1
ATOM 720 N N . SER A 1 100 ? -10.057 -10.110 10.591 1.00 94.75 100 SER A N 1
ATOM 721 C CA . SER A 1 100 ? -9.537 -10.007 11.958 1.00 94.75 100 SER A CA 1
ATOM 722 C C . SER A 1 100 ? -10.130 -8.822 12.716 1.00 94.75 100 SER A C 1
ATOM 724 O O . SER A 1 100 ? -10.663 -7.870 12.138 1.00 94.75 100 SER A O 1
ATOM 726 N N . VAL A 1 101 ? -10.023 -8.866 14.040 1.00 96.62 101 VAL A N 1
ATOM 727 C CA . VAL A 1 101 ? -10.465 -7.796 14.935 1.00 96.62 101 VAL A CA 1
ATOM 728 C C . VAL A 1 101 ? -9.246 -7.217 15.635 1.00 96.62 101 VAL A C 1
ATOM 730 O O . VAL A 1 101 ? -8.582 -7.912 16.390 1.00 96.62 101 VAL A O 1
ATOM 733 N N . ILE A 1 102 ? -8.961 -5.940 15.397 1.00 96.56 102 ILE A N 1
ATOM 734 C CA . ILE A 1 102 ? -7.825 -5.213 15.964 1.00 96.56 102 ILE A CA 1
ATOM 735 C C . ILE A 1 102 ? -8.363 -4.121 16.888 1.00 96.56 102 ILE A C 1
ATOM 737 O O . ILE A 1 102 ? -9.103 -3.237 16.446 1.00 96.56 102 ILE A O 1
ATOM 741 N N . GLN A 1 103 ? -8.020 -4.171 18.173 1.00 97.19 103 GLN A N 1
ATOM 742 C CA . GLN A 1 103 ? -8.520 -3.223 19.169 1.00 97.19 103 GLN A CA 1
ATOM 743 C C . GLN A 1 103 ? -7.403 -2.684 20.047 1.00 97.19 103 GLN A C 1
ATOM 745 O O . GLN A 1 103 ? -6.568 -3.448 20.529 1.00 97.19 103 GLN A O 1
ATOM 750 N N . LYS A 1 104 ? -7.409 -1.368 20.295 1.00 97.75 104 LYS A N 1
ATOM 751 C CA . LYS A 1 104 ? -6.435 -0.705 21.185 1.00 97.75 104 LYS A CA 1
ATOM 752 C C . LYS A 1 104 ? -4.983 -1.095 20.866 1.00 97.75 104 LYS A C 1
ATOM 754 O O . LYS A 1 104 ? -4.170 -1.255 21.767 1.00 97.75 104 LYS A O 1
ATOM 759 N N . SER A 1 105 ? -4.690 -1.330 19.591 1.00 97.00 105 SER A N 1
ATOM 760 C CA . SER A 1 105 ? -3.441 -1.940 19.140 1.00 97.00 105 SER A CA 1
ATOM 761 C C . SER A 1 105 ? -2.713 -1.026 18.163 1.00 97.00 105 SER A C 1
ATOM 763 O O . SER A 1 105 ? -3.273 -0.049 17.649 1.00 97.00 105 SER A O 1
ATOM 765 N N . LYS A 1 106 ? -1.447 -1.341 17.901 1.00 97.88 106 LYS A N 1
ATOM 766 C CA . LYS A 1 106 ? -0.614 -0.596 16.959 1.00 97.88 106 LYS A CA 1
ATOM 767 C C . LYS A 1 106 ? -0.026 -1.526 15.907 1.00 97.88 106 LYS A C 1
ATOM 769 O O . LYS A 1 106 ? 0.553 -2.548 16.251 1.00 97.88 106 LYS A O 1
ATOM 774 N N . ILE A 1 107 ? -0.163 -1.160 14.640 1.00 97.75 107 ILE A N 1
ATOM 775 C CA . ILE A 1 107 ? 0.524 -1.787 13.512 1.00 97.75 107 ILE A CA 1
ATOM 776 C C . ILE A 1 107 ? 1.514 -0.755 12.993 1.00 97.75 107 ILE A C 1
ATOM 778 O O . ILE A 1 107 ? 1.096 0.276 12.479 1.00 97.75 107 ILE A O 1
ATOM 782 N N . ASP A 1 108 ? 2.802 -1.016 13.156 1.00 98.00 108 ASP A N 1
ATOM 783 C CA . ASP A 1 108 ? 3.880 -0.233 12.572 1.00 98.00 108 ASP A CA 1
ATOM 784 C C . ASP A 1 108 ? 4.549 -1.083 11.492 1.00 98.00 108 ASP A C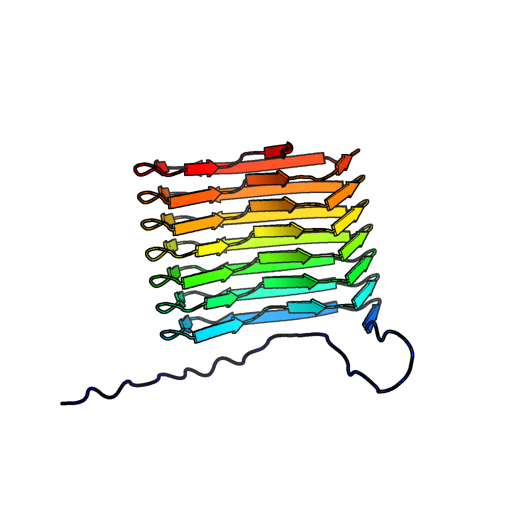 1
ATOM 786 O O . ASP A 1 108 ? 5.135 -2.126 11.786 1.00 98.00 108 ASP A O 1
ATOM 790 N N . ASN A 1 109 ? 4.448 -0.643 10.243 1.00 98.06 109 ASN A N 1
ATOM 791 C CA . ASN A 1 109 ? 5.159 -1.232 9.124 1.00 98.06 109 ASN A CA 1
ATOM 792 C C . ASN A 1 109 ? 6.199 -0.246 8.601 1.00 98.06 109 ASN A C 1
ATOM 794 O O . ASN A 1 109 ? 5.874 0.902 8.299 1.00 98.06 109 ASN A O 1
ATOM 798 N N . TYR A 1 110 ? 7.434 -0.710 8.482 1.00 97.00 110 TYR A N 1
ATOM 799 C CA . TYR A 1 110 ? 8.528 0.026 7.880 1.00 97.00 110 TYR A CA 1
ATOM 800 C C . TYR A 1 110 ? 9.122 -0.789 6.735 1.00 97.00 110 TYR A C 1
ATOM 802 O O . TYR A 1 110 ? 9.358 -1.994 6.865 1.00 97.00 110 TYR A O 1
ATOM 810 N N . SER A 1 111 ? 9.412 -0.135 5.617 1.00 94.88 111 SER A N 1
ATOM 811 C CA . SER A 1 111 ? 10.223 -0.754 4.579 1.00 94.88 111 SER A CA 1
ATOM 812 C C . SER A 1 111 ? 11.183 0.213 3.915 1.00 94.88 111 SER A C 1
ATOM 814 O O . SER A 1 111 ? 10.946 1.416 3.844 1.00 94.88 111 SER A O 1
ATOM 816 N N . ASP A 1 112 ? 12.265 -0.340 3.394 1.00 93.56 112 ASP A N 1
ATOM 817 C CA . ASP A 1 112 ? 13.217 0.401 2.580 1.00 93.56 112 ASP A CA 1
ATOM 818 C C . ASP A 1 112 ? 13.648 -0.475 1.405 1.00 93.56 112 ASP A C 1
ATOM 820 O O . ASP A 1 112 ? 13.948 -1.658 1.587 1.00 93.56 112 ASP A O 1
ATOM 824 N N . ALA A 1 113 ? 13.606 0.082 0.196 1.00 92.31 113 ALA A N 1
ATOM 825 C CA . ALA A 1 113 ? 13.921 -0.607 -1.046 1.00 92.31 113 ALA A CA 1
ATOM 826 C C . ALA A 1 113 ? 14.605 0.310 -2.068 1.00 92.31 113 ALA A C 1
ATOM 828 O O . ALA A 1 113 ? 13.941 1.022 -2.818 1.00 92.31 113 ALA A O 1
ATOM 829 N N . GLN A 1 114 ? 15.933 0.264 -2.179 1.00 91.44 114 GLN A N 1
ATOM 830 C CA . GLN A 1 114 ? 16.656 1.244 -3.003 1.00 91.44 114 GLN A CA 1
ATOM 831 C C . GLN A 1 114 ? 16.446 1.071 -4.511 1.00 91.44 114 GLN A C 1
ATOM 833 O O . GLN A 1 114 ? 16.032 2.006 -5.192 1.00 91.44 114 GLN A O 1
ATOM 838 N N . HIS A 1 115 ? 16.683 -0.117 -5.059 1.00 95.19 115 HIS A N 1
ATOM 839 C CA . HIS A 1 115 ? 16.580 -0.369 -6.493 1.00 95.19 115 HIS A CA 1
ATOM 840 C C . HIS A 1 115 ? 15.557 -1.456 -6.775 1.00 95.19 115 HIS A C 1
ATOM 842 O O . HIS A 1 115 ? 15.793 -2.637 -6.535 1.00 95.19 115 HIS A O 1
ATOM 848 N N . ILE A 1 116 ? 14.424 -1.075 -7.354 1.00 96.81 116 ILE A N 1
ATOM 849 C CA . ILE A 1 116 ? 13.329 -1.985 -7.671 1.00 96.81 116 ILE A CA 1
ATOM 850 C C . ILE A 1 116 ? 13.171 -2.069 -9.179 1.00 96.81 116 ILE A C 1
ATOM 852 O O . ILE A 1 116 ? 12.849 -1.095 -9.862 1.00 96.81 116 ILE A O 1
ATOM 856 N N . LYS A 1 117 ? 13.332 -3.275 -9.717 1.00 97.25 117 LYS A N 1
ATOM 857 C CA . LYS A 1 117 ? 13.121 -3.562 -11.132 1.00 97.25 117 LYS A CA 1
ATOM 858 C C . LYS A 1 117 ? 12.200 -4.754 -11.301 1.00 97.25 117 LYS A C 1
ATOM 860 O O . LYS A 1 117 ? 12.527 -5.859 -10.873 1.00 97.25 117 LYS A O 1
ATOM 865 N N . THR A 1 118 ? 11.094 -4.560 -12.014 1.00 97.50 118 THR A N 1
ATOM 866 C CA . THR A 1 118 ? 10.206 -5.669 -12.385 1.00 97.50 118 THR A CA 1
ATOM 867 C C . THR A 1 118 ? 10.399 -6.087 -13.838 1.00 97.50 118 THR A C 1
ATOM 869 O O . THR A 1 118 ? 10.584 -5.264 -14.737 1.00 97.50 118 THR A O 1
ATOM 872 N N . GLY A 1 119 ? 10.387 -7.396 -14.085 1.00 95.88 119 GLY A N 1
ATOM 873 C CA . GLY A 1 119 ? 10.317 -7.979 -15.419 1.00 95.88 119 GLY A CA 1
ATOM 874 C C . GLY A 1 119 ? 8.961 -7.726 -16.079 1.00 95.88 119 GLY A C 1
ATOM 875 O O . GLY A 1 119 ? 8.081 -7.100 -15.496 1.00 95.88 119 GLY A O 1
ATOM 876 N N . LYS A 1 120 ? 8.787 -8.194 -17.320 1.00 97.88 120 LYS A N 1
ATOM 877 C CA . LYS A 1 120 ? 7.497 -8.147 -18.032 1.00 97.88 120 LYS A CA 1
ATOM 878 C C . LYS A 1 120 ? 6.458 -9.027 -17.320 1.00 97.88 120 LYS A C 1
ATOM 880 O O . LYS A 1 120 ? 6.796 -10.158 -16.976 1.00 97.88 120 LYS A O 1
ATOM 885 N N . ASN A 1 121 ? 5.210 -8.557 -17.241 1.00 97.69 121 ASN A N 1
ATOM 886 C CA . ASN A 1 121 ? 4.079 -9.258 -16.616 1.00 97.69 121 ASN A CA 1
ATOM 887 C C . ASN A 1 121 ? 4.333 -9.625 -15.142 1.00 97.69 121 ASN A C 1
ATOM 889 O O . ASN A 1 121 ? 4.006 -10.726 -14.712 1.00 97.69 121 ASN A O 1
ATOM 893 N N . SER A 1 122 ? 4.976 -8.743 -14.385 1.00 98.00 122 SER A N 1
ATOM 894 C CA . SER A 1 122 ? 5.449 -9.057 -13.031 1.00 98.00 122 SER A CA 1
ATOM 895 C C . SER A 1 122 ? 4.911 -8.079 -12.001 1.00 98.00 122 SER A C 1
ATOM 897 O O . SER A 1 122 ? 4.469 -6.983 -12.353 1.00 98.00 122 SER A O 1
ATOM 899 N N . ARG A 1 123 ? 4.977 -8.449 -10.721 1.00 97.62 123 ARG A N 1
ATOM 900 C CA . ARG A 1 123 ? 4.483 -7.615 -9.620 1.00 97.62 123 ARG A CA 1
ATOM 901 C C . ARG A 1 123 ? 5.508 -7.484 -8.498 1.00 97.62 123 ARG A C 1
ATOM 903 O O . ARG A 1 123 ? 6.036 -8.480 -8.028 1.00 97.62 123 ARG A O 1
ATOM 910 N N . ALA A 1 124 ? 5.768 -6.266 -8.048 1.00 96.62 124 ALA A N 1
ATOM 911 C CA . ALA A 1 124 ? 6.460 -6.020 -6.786 1.00 96.62 124 ALA A CA 1
ATOM 912 C C . ALA A 1 124 ? 5.496 -5.350 -5.810 1.00 96.62 124 ALA A C 1
ATOM 914 O O . ALA A 1 124 ? 4.787 -4.418 -6.190 1.00 96.62 124 ALA A O 1
ATOM 915 N N . GLN A 1 125 ? 5.476 -5.832 -4.576 1.00 96.75 125 GLN A N 1
ATOM 916 C CA . GLN A 1 125 ? 4.702 -5.284 -3.479 1.00 96.75 125 GLN A CA 1
ATOM 917 C C . GLN A 1 125 ? 5.631 -5.127 -2.282 1.00 96.75 125 GLN A C 1
ATOM 919 O O . GLN A 1 125 ? 6.157 -6.111 -1.772 1.00 96.75 125 GLN A O 1
ATOM 924 N N . ILE A 1 126 ? 5.915 -3.892 -1.892 1.00 95.81 126 ILE A N 1
ATOM 925 C CA . ILE A 1 126 ? 6.944 -3.598 -0.896 1.00 95.81 126 ILE A CA 1
ATOM 926 C C . ILE A 1 126 ? 6.377 -2.611 0.105 1.00 95.81 126 ILE A C 1
ATOM 928 O O . ILE A 1 126 ? 5.814 -1.593 -0.298 1.00 95.81 126 ILE A O 1
ATOM 932 N N . GLY A 1 127 ? 6.507 -2.900 1.397 1.00 96.06 127 GLY A N 1
ATOM 933 C CA . GLY A 1 127 ? 6.098 -1.932 2.408 1.00 96.06 127 GLY A CA 1
ATOM 934 C C . GLY A 1 127 ? 4.610 -1.645 2.419 1.00 96.06 127 GLY A C 1
ATOM 935 O O . GLY A 1 127 ? 4.212 -0.518 2.688 1.00 96.06 127 GLY A O 1
ATOM 936 N N . THR A 1 128 ? 3.770 -2.593 2.012 1.00 98.06 128 THR A N 1
ATOM 937 C CA . THR A 1 128 ? 2.327 -2.345 1.977 1.00 98.06 128 THR A CA 1
ATOM 938 C C . THR A 1 128 ? 1.659 -2.820 3.246 1.00 98.06 128 THR A C 1
ATOM 940 O O . THR A 1 128 ? 2.026 -3.869 3.775 1.00 98.06 128 THR A O 1
ATOM 943 N N . VAL A 1 129 ? 0.621 -2.106 3.666 1.00 98.75 129 VAL A N 1
ATOM 944 C CA . VAL A 1 129 ? -0.313 -2.579 4.686 1.00 98.75 129 VAL A CA 1
ATOM 945 C C . VAL A 1 129 ? -1.654 -2.849 4.019 1.00 98.75 129 VAL A C 1
ATOM 947 O O . VAL A 1 129 ? -2.264 -1.946 3.458 1.00 98.75 129 VAL A O 1
ATOM 950 N N . GLU A 1 130 ? -2.132 -4.086 4.075 1.00 98.62 130 GLU A N 1
ATOM 951 C CA . GLU A 1 130 ? -3.451 -4.468 3.577 1.00 98.62 130 GLU A CA 1
ATOM 952 C C . GLU A 1 130 ? -4.348 -4.904 4.730 1.00 98.62 130 GLU A C 1
ATOM 954 O O . GLU A 1 130 ? -4.012 -5.826 5.464 1.00 98.62 130 GLU A O 1
ATOM 959 N N . ILE A 1 131 ? -5.512 -4.278 4.868 1.00 98.56 131 ILE A N 1
ATOM 960 C CA . ILE A 1 131 ? -6.525 -4.618 5.866 1.00 98.56 131 ILE A CA 1
ATOM 961 C C . ILE A 1 131 ? -7.810 -4.954 5.123 1.00 98.56 131 ILE A C 1
ATOM 963 O O . ILE A 1 131 ? -8.393 -4.112 4.438 1.00 98.56 131 ILE A O 1
ATOM 967 N N . GLN A 1 132 ? -8.250 -6.201 5.227 1.00 98.19 132 GLN A N 1
ATOM 968 C CA . GLN A 1 132 ? -9.401 -6.706 4.494 1.00 98.19 132 GLN A CA 1
ATOM 969 C C . GLN A 1 132 ? -10.395 -7.360 5.442 1.00 98.19 132 GLN A C 1
ATOM 971 O O . GLN A 1 132 ? -10.003 -8.103 6.340 1.00 98.19 132 GLN A O 1
ATOM 976 N N . LYS A 1 133 ? -11.690 -7.092 5.240 1.00 98.19 133 LYS A N 1
ATOM 977 C CA . LYS A 1 133 ? -12.782 -7.751 5.981 1.00 98.19 133 LYS A CA 1
ATOM 978 C C . LYS A 1 133 ? -12.611 -7.685 7.503 1.00 98.19 133 LYS A C 1
ATOM 980 O O . LYS A 1 133 ? -12.973 -8.621 8.206 1.00 98.19 133 LYS A O 1
ATOM 985 N N . SER A 1 134 ? -11.998 -6.619 8.005 1.00 98.44 134 SER A N 1
ATOM 986 C CA . SER A 1 134 ? -11.524 -6.548 9.386 1.00 98.44 134 SER A CA 1
ATOM 987 C C . SER A 1 134 ? -12.171 -5.391 10.139 1.00 98.44 134 SER A C 1
ATOM 989 O O . SER A 1 134 ? -12.637 -4.421 9.543 1.00 98.44 134 SER A O 1
ATOM 991 N N . SER A 1 135 ? -12.186 -5.482 11.466 1.00 98.44 135 SER A N 1
ATOM 992 C CA . SER A 1 135 ? -12.634 -4.404 12.351 1.00 98.44 135 SER A CA 1
ATOM 993 C C . SER A 1 135 ? -11.438 -3.821 13.092 1.00 98.44 135 SER A C 1
ATOM 995 O O . SER A 1 135 ? -10.849 -4.500 13.925 1.00 98.44 135 SER A O 1
ATOM 997 N N . VAL A 1 136 ? -11.131 -2.548 12.860 1.00 98.56 136 VAL A N 1
ATOM 998 C CA . VAL A 1 136 ? -10.040 -1.805 13.499 1.00 98.56 136 VAL A CA 1
ATOM 999 C C . VAL A 1 136 ? -10.637 -0.716 14.388 1.00 98.56 136 VAL A C 1
ATOM 1001 O O . VAL A 1 136 ? -11.281 0.215 13.906 1.00 98.56 136 VAL A O 1
ATOM 1004 N N . LYS A 1 137 ? -10.463 -0.837 15.705 1.00 98.56 137 LYS A N 1
ATOM 1005 C CA . LYS A 1 137 ? -11.060 0.073 16.694 1.00 98.56 137 LYS A CA 1
ATOM 1006 C C . LYS A 1 137 ? -9.995 0.644 17.618 1.00 98.56 137 LYS A C 1
ATOM 1008 O O . LYS A 1 137 ? -9.175 -0.103 18.153 1.00 98.56 137 LYS A O 1
ATOM 1013 N N . SER A 1 138 ? -10.020 1.958 17.829 1.00 98.44 138 SER A N 1
ATOM 1014 C CA . SER A 1 138 ? -9.115 2.649 18.762 1.00 98.44 138 SER A CA 1
ATOM 1015 C C . SER A 1 138 ? -7.641 2.290 18.547 1.00 98.44 138 SER A C 1
ATOM 1017 O O . SER A 1 138 ? -6.899 2.108 19.506 1.00 98.44 138 SER A O 1
ATOM 1019 N N . SER A 1 139 ? -7.240 2.096 17.291 1.00 98.56 139 SER A N 1
ATOM 1020 C CA . SER A 1 139 ? -5.930 1.549 16.937 1.00 98.56 139 SER A CA 1
ATOM 1021 C C . SER A 1 139 ? -5.157 2.512 16.044 1.00 98.56 139 SER A C 1
ATOM 1023 O O . SER A 1 139 ? -5.727 3.411 15.424 1.00 98.56 139 SER A O 1
ATOM 1025 N N . THR A 1 140 ? -3.842 2.329 15.983 1.00 98.75 140 THR A N 1
ATOM 1026 C CA . THR A 1 140 ? -2.975 3.077 15.065 1.00 98.75 140 THR A CA 1
ATOM 1027 C C . THR A 1 140 ? -2.391 2.135 14.025 1.00 98.75 140 THR A C 1
ATOM 1029 O O . THR A 1 140 ? -1.851 1.091 14.374 1.00 98.75 140 THR A O 1
ATOM 1032 N N . VAL A 1 141 ? -2.476 2.520 12.758 1.00 98.69 141 VAL A N 1
ATOM 1033 C CA . VAL A 1 141 ? -1.799 1.869 11.639 1.00 98.69 141 VAL A CA 1
ATOM 1034 C C . VAL A 1 141 ? -0.840 2.890 11.049 1.00 98.69 141 VAL A C 1
ATOM 1036 O O . VAL A 1 141 ? -1.277 3.912 10.522 1.00 98.69 141 VAL A O 1
ATOM 1039 N N . SER A 1 142 ? 0.453 2.633 11.181 1.00 98.50 142 SER A N 1
ATOM 1040 C CA . SER A 1 142 ? 1.524 3.427 10.594 1.00 98.50 142 SER A CA 1
ATOM 1041 C C . SER A 1 142 ? 2.199 2.598 9.515 1.00 98.50 142 SER A C 1
ATOM 1043 O O . SER A 1 142 ? 2.621 1.474 9.774 1.00 98.50 142 SER A O 1
ATOM 1045 N N . ASN A 1 143 ? 2.335 3.167 8.330 1.00 98.56 143 ASN A N 1
ATOM 1046 C CA . ASN A 1 143 ? 3.125 2.604 7.257 1.00 98.56 143 ASN A CA 1
ATOM 1047 C C . ASN A 1 143 ? 4.125 3.656 6.790 1.00 98.56 143 ASN A C 1
ATOM 1049 O O . ASN A 1 143 ? 3.722 4.763 6.442 1.00 98.56 143 ASN A O 1
ATOM 1053 N N . ASP A 1 144 ? 5.405 3.321 6.819 1.00 98.00 144 ASP A N 1
ATOM 1054 C CA . ASP A 1 144 ? 6.496 4.174 6.361 1.00 98.00 144 ASP A CA 1
ATOM 1055 C C . ASP A 1 144 ? 7.340 3.387 5.363 1.00 98.00 144 ASP A C 1
ATOM 1057 O O . ASP A 1 144 ? 7.661 2.217 5.589 1.00 98.00 144 ASP A O 1
ATOM 1061 N N . SER A 1 145 ? 7.621 3.962 4.200 1.00 96.06 145 SER A N 1
ATOM 1062 C CA . SER A 1 145 ? 8.351 3.254 3.155 1.00 96.06 145 SER A CA 1
ATOM 1063 C C . SER A 1 145 ? 9.175 4.159 2.265 1.00 96.06 145 SER A C 1
ATOM 1065 O O . SER A 1 145 ? 8.698 5.169 1.752 1.00 96.06 145 SER A O 1
ATOM 1067 N N . GLN A 1 146 ? 10.402 3.740 1.996 1.00 94.00 146 GLN A N 1
ATOM 1068 C CA . GLN A 1 146 ? 11.308 4.464 1.114 1.00 94.00 146 GLN A CA 1
ATOM 1069 C C . GLN A 1 146 ? 11.665 3.606 -0.093 1.00 94.00 146 GLN A C 1
ATOM 1071 O O . GLN A 1 146 ? 11.889 2.402 0.026 1.00 94.00 146 GLN A O 1
ATOM 1076 N N . ALA A 1 147 ? 11.674 4.221 -1.276 1.00 92.38 147 ALA A N 1
ATOM 1077 C CA . ALA A 1 147 ? 12.120 3.555 -2.485 1.00 92.38 147 ALA A CA 1
ATOM 1078 C C . ALA A 1 147 ? 12.818 4.484 -3.470 1.00 92.38 147 ALA A C 1
ATOM 1080 O O . ALA A 1 147 ? 12.194 5.335 -4.087 1.00 92.38 147 ALA A O 1
ATOM 1081 N N . TYR A 1 148 ? 14.108 4.290 -3.700 1.00 90.56 148 TYR A N 1
ATOM 1082 C CA . TYR A 1 148 ? 14.904 5.284 -4.416 1.00 90.56 148 TYR A C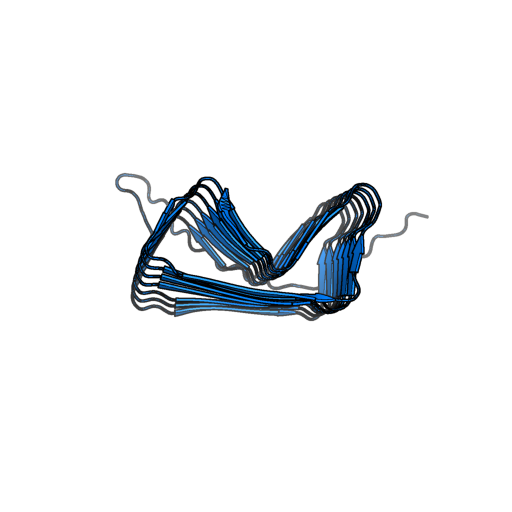A 1
ATOM 1083 C C . TYR A 1 148 ? 14.653 5.232 -5.925 1.00 90.56 148 TYR A C 1
ATOM 1085 O O . TYR A 1 148 ? 14.262 6.232 -6.515 1.00 90.56 148 TYR A O 1
ATOM 1093 N N . HIS A 1 149 ? 14.778 4.064 -6.550 1.00 96.25 149 HIS A N 1
ATOM 1094 C CA . HIS A 1 149 ? 14.625 3.901 -7.991 1.00 96.25 149 HIS A CA 1
ATOM 1095 C C . HIS A 1 149 ? 13.675 2.757 -8.315 1.00 96.25 149 HIS A C 1
ATOM 1097 O O . HIS A 1 149 ? 13.968 1.584 -8.081 1.00 96.25 149 HIS A O 1
ATOM 1103 N N . ILE A 1 150 ? 12.552 3.087 -8.940 1.00 97.12 150 ILE A N 1
ATOM 1104 C CA . ILE A 1 150 ? 11.520 2.134 -9.328 1.00 97.12 150 ILE A CA 1
ATOM 1105 C C . ILE A 1 150 ? 11.427 2.096 -10.846 1.00 97.12 150 ILE A C 1
ATOM 1107 O O . ILE A 1 150 ? 11.124 3.088 -11.507 1.00 97.12 150 ILE A O 1
ATOM 1111 N N . LYS A 1 151 ? 11.624 0.910 -11.417 1.00 97.44 151 LYS A N 1
ATOM 1112 C CA . LYS A 1 151 ? 11.456 0.660 -12.847 1.00 97.44 151 LYS A CA 1
ATOM 1113 C C . LYS A 1 151 ? 10.544 -0.531 -13.074 1.00 97.44 151 LYS A C 1
ATOM 1115 O O . LYS A 1 151 ? 10.932 -1.679 -12.846 1.00 97.44 151 LYS A O 1
ATOM 1120 N N . THR A 1 152 ? 9.352 -0.279 -13.604 1.00 97.31 152 THR A N 1
ATOM 1121 C CA . THR A 1 152 ? 8.450 -1.375 -13.967 1.00 97.31 152 THR A CA 1
ATOM 1122 C C . THR A 1 152 ? 8.747 -1.903 -15.364 1.00 97.31 152 THR A C 1
ATOM 1124 O O . THR A 1 152 ? 9.065 -1.140 -16.279 1.00 97.31 152 THR A O 1
ATOM 1127 N N . GLY A 1 153 ? 8.653 -3.219 -15.549 1.00 96.25 153 GLY A N 1
ATOM 1128 C CA . GLY A 1 153 ? 8.626 -3.852 -16.870 1.00 96.25 153 GLY A CA 1
ATOM 1129 C C . GLY A 1 153 ? 7.293 -3.610 -17.581 1.00 96.25 153 GLY A C 1
ATOM 1130 O O . GLY A 1 153 ? 6.373 -3.050 -16.996 1.00 96.25 153 GLY A O 1
ATOM 1131 N N . LYS A 1 154 ? 7.171 -4.003 -18.855 1.00 97.56 154 LYS A N 1
ATOM 1132 C CA . LYS A 1 154 ? 5.909 -3.906 -19.620 1.00 97.56 154 LYS A CA 1
ATOM 1133 C C . LYS A 1 154 ? 4.819 -4.788 -18.997 1.00 97.56 154 LYS A C 1
ATOM 1135 O O . LYS A 1 154 ? 5.106 -5.944 -18.690 1.00 97.56 154 LYS A O 1
ATOM 1140 N N . ASN A 1 155 ? 3.578 -4.295 -18.945 1.00 97.88 155 ASN A N 1
ATOM 1141 C CA . ASN A 1 155 ? 2.426 -4.994 -18.356 1.00 97.88 155 ASN A CA 1
ATOM 1142 C C . ASN A 1 155 ? 2.659 -5.408 -16.888 1.00 97.88 155 ASN A C 1
ATOM 1144 O O . ASN A 1 155 ? 2.278 -6.504 -16.485 1.00 97.88 155 ASN A O 1
ATOM 1148 N N . SER A 1 156 ? 3.356 -4.587 -16.110 1.00 98.06 156 SER A N 1
ATOM 1149 C CA . SER A 1 156 ? 3.791 -4.948 -14.755 1.00 98.06 156 SER A CA 1
ATOM 1150 C C . SER A 1 156 ? 3.269 -3.962 -13.723 1.00 98.06 156 SER A C 1
ATOM 1152 O O . SER A 1 156 ? 2.855 -2.856 -14.065 1.00 98.06 156 SER A O 1
ATOM 1154 N N . ALA A 1 157 ? 3.325 -4.347 -12.453 1.00 97.75 157 ALA A N 1
ATOM 1155 C CA . ALA A 1 157 ? 2.911 -3.509 -11.338 1.00 97.75 157 ALA A CA 1
ATOM 1156 C C . ALA A 1 157 ? 4.028 -3.370 -10.295 1.00 97.75 157 ALA A C 1
ATOM 1158 O O . ALA A 1 157 ? 4.739 -4.334 -10.005 1.00 97.75 157 ALA A O 1
ATOM 1159 N N . ALA A 1 158 ? 4.163 -2.181 -9.718 1.00 97.19 158 ALA A N 1
ATOM 1160 C CA . ALA A 1 158 ? 4.906 -1.956 -8.484 1.00 97.19 158 ALA A CA 1
ATOM 1161 C C . ALA A 1 158 ? 4.007 -1.202 -7.502 1.00 97.19 158 ALA A C 1
ATOM 1163 O O . ALA A 1 158 ? 3.473 -0.152 -7.848 1.00 97.19 158 ALA A O 1
ATOM 1164 N N . VAL A 1 159 ? 3.822 -1.750 -6.306 1.00 97.94 159 VAL A N 1
ATOM 1165 C CA . VAL A 1 159 ? 3.066 -1.123 -5.220 1.00 97.94 159 VAL A CA 1
ATOM 1166 C C . VAL A 1 159 ? 4.008 -0.968 -4.043 1.00 97.94 159 VAL A C 1
ATOM 1168 O O . VAL A 1 159 ? 4.480 -1.966 -3.505 1.00 97.94 159 VAL A O 1
ATOM 1171 N N . ILE A 1 160 ? 4.305 0.272 -3.684 1.00 96.88 160 ILE A N 1
ATOM 1172 C CA . ILE A 1 160 ? 5.308 0.611 -2.683 1.00 96.88 160 ILE A CA 1
ATOM 1173 C C . ILE A 1 160 ? 4.659 1.477 -1.617 1.00 96.88 160 ILE A C 1
ATOM 1175 O O . ILE A 1 160 ? 3.974 2.446 -1.951 1.00 96.88 160 ILE A O 1
ATOM 1179 N N . GLY A 1 161 ? 4.858 1.138 -0.346 1.00 96.62 161 GLY A N 1
ATOM 1180 C CA . GLY A 1 161 ? 4.497 2.032 0.752 1.00 96.62 161 GLY A CA 1
ATOM 1181 C C . GLY A 1 161 ? 3.017 2.381 0.824 1.00 96.62 161 GLY A C 1
ATOM 1182 O O . GLY A 1 161 ? 2.659 3.466 1.261 1.00 96.62 161 GLY A O 1
ATOM 1183 N N . SER A 1 162 ? 2.139 1.521 0.313 1.00 97.94 162 SER A N 1
ATOM 1184 C CA . SER A 1 162 ? 0.716 1.842 0.185 1.00 97.94 162 SER A CA 1
ATOM 1185 C C . SER A 1 162 ? -0.118 1.133 1.244 1.00 97.94 162 SER A C 1
ATOM 1187 O O . SER A 1 162 ? 0.146 -0.023 1.581 1.00 97.94 162 SER A O 1
ATOM 1189 N N . THR A 1 163 ? -1.144 1.822 1.738 1.00 98.75 163 THR A N 1
ATOM 1190 C CA . THR A 1 163 ? -2.101 1.285 2.708 1.00 98.75 163 THR A CA 1
ATOM 1191 C C . THR A 1 163 ? -3.441 1.035 2.024 1.00 98.75 163 THR A C 1
ATOM 1193 O O . THR A 1 163 ? -4.055 1.961 1.509 1.00 98.75 163 THR A O 1
ATOM 1196 N N . ASN A 1 164 ? -3.923 -0.205 2.039 1.00 98.62 164 ASN A N 1
ATOM 1197 C CA . ASN A 1 164 ? -5.187 -0.599 1.423 1.00 98.62 164 ASN A CA 1
ATOM 1198 C C . ASN A 1 164 ? -6.148 -1.119 2.490 1.00 98.62 164 ASN A C 1
ATOM 1200 O O . ASN A 1 164 ? -5.864 -2.116 3.148 1.00 98.62 164 ASN A O 1
ATOM 1204 N N . ILE A 1 165 ? -7.310 -0.490 2.626 1.00 98.75 165 ILE A N 1
ATOM 1205 C CA . ILE A 1 165 ? -8.378 -0.892 3.540 1.00 98.75 165 ILE A CA 1
ATOM 1206 C C . ILE A 1 165 ? -9.598 -1.260 2.703 1.00 98.75 165 ILE A C 1
ATOM 1208 O O . ILE A 1 165 ? -10.119 -0.442 1.951 1.00 98.75 165 ILE A O 1
ATOM 1212 N N . ASN A 1 166 ? -10.065 -2.500 2.802 1.00 98.75 166 ASN A N 1
ATOM 1213 C CA . ASN A 1 166 ? -11.166 -2.990 1.981 1.00 98.75 166 ASN A CA 1
ATOM 1214 C C . ASN A 1 166 ? -12.193 -3.757 2.810 1.00 98.75 166 ASN A C 1
ATOM 1216 O O . ASN A 1 166 ? -11.821 -4.611 3.619 1.00 98.75 166 ASN A O 1
ATOM 1220 N N . LYS A 1 167 ? -13.486 -3.510 2.574 1.00 98.62 167 LYS A N 1
ATOM 1221 C CA . LYS A 1 167 ? -14.590 -4.201 3.265 1.00 98.62 167 LYS A CA 1
ATOM 1222 C C . LYS A 1 167 ? -14.433 -4.204 4.787 1.00 98.62 167 LYS A C 1
ATOM 1224 O O . LYS A 1 167 ? -14.697 -5.215 5.425 1.00 98.62 167 LYS A O 1
ATOM 1229 N N . SER A 1 168 ? -13.907 -3.124 5.351 1.00 98.75 168 SER A N 1
ATOM 1230 C CA . SER A 1 168 ? -13.496 -3.080 6.752 1.00 98.75 168 SER A CA 1
ATOM 1231 C C . SER A 1 168 ? -14.256 -2.009 7.519 1.00 98.75 168 SER A C 1
ATOM 1233 O O . SER A 1 168 ? -14.784 -1.056 6.949 1.00 98.75 168 SER A O 1
ATOM 1235 N N . PHE A 1 169 ? -14.283 -2.174 8.833 1.00 98.75 169 PHE A N 1
ATOM 1236 C CA . PHE A 1 169 ? -14.813 -1.196 9.764 1.00 98.75 169 PHE A CA 1
ATOM 1237 C C . PHE A 1 169 ? -13.654 -0.536 10.503 1.00 98.75 169 PHE A C 1
ATOM 1239 O O . PHE A 1 169 ? -12.878 -1.227 11.161 1.00 98.75 169 PHE A O 1
ATOM 1246 N N . VAL A 1 170 ? -13.528 0.784 10.418 1.00 98.62 170 VAL A N 1
ATOM 1247 C CA . VAL A 1 170 ? -12.457 1.547 11.066 1.00 98.62 170 VAL A CA 1
ATOM 1248 C C . VAL A 1 170 ? -13.078 2.614 11.953 1.00 98.62 170 VAL A C 1
ATOM 1250 O O . VAL A 1 170 ? -13.775 3.502 11.476 1.00 98.62 170 VAL A O 1
ATOM 1253 N N . LYS A 1 171 ? -12.819 2.558 13.258 1.00 98.69 171 LYS A N 1
ATOM 1254 C CA . LYS A 1 171 ? -13.419 3.491 14.219 1.00 98.69 171 LYS A CA 1
ATOM 1255 C C . LYS A 1 171 ? -12.405 4.032 15.204 1.00 98.69 171 LYS A C 1
ATOM 1257 O O . LYS A 1 171 ? -11.611 3.269 15.755 1.00 98.69 171 LYS A O 1
ATOM 1262 N N . ALA A 1 172 ? -12.479 5.335 15.471 1.00 98.56 172 ALA A N 1
ATOM 1263 C CA . ALA A 1 172 ? -11.633 6.013 16.455 1.00 98.56 172 ALA A CA 1
ATOM 1264 C C . ALA A 1 172 ? -10.133 5.722 16.258 1.00 98.56 172 ALA A C 1
ATOM 1266 O O . ALA A 1 172 ? -9.392 5.587 17.226 1.00 98.56 172 ALA A O 1
ATOM 1267 N N . SER A 1 173 ? -9.703 5.533 15.009 1.00 98.69 173 SER A N 1
ATOM 1268 C CA . SER A 1 173 ? -8.373 5.019 14.685 1.00 98.69 173 SER A CA 1
ATOM 1269 C C . SER A 1 173 ? -7.544 6.051 13.930 1.00 98.69 173 SER A C 1
ATOM 1271 O O . SER A 1 173 ? -8.072 6.995 13.336 1.00 98.69 173 SER A O 1
ATOM 1273 N N . LYS A 1 174 ? -6.224 5.875 13.954 1.00 98.75 174 LYS A N 1
ATOM 1274 C CA . LYS A 1 174 ? -5.282 6.692 13.189 1.00 98.75 174 LYS A CA 1
ATOM 1275 C C . LYS A 1 174 ? -4.639 5.843 12.103 1.00 98.75 174 LYS A C 1
ATOM 1277 O O . LYS A 1 174 ? -3.993 4.852 12.418 1.00 98.75 174 LYS A O 1
ATOM 1282 N N . ILE A 1 175 ? -4.788 6.253 10.850 1.00 98.75 175 ILE A N 1
ATOM 1283 C CA . ILE A 1 175 ? -4.120 5.658 9.694 1.00 98.75 175 ILE A CA 1
ATOM 1284 C C . ILE A 1 175 ? -3.107 6.678 9.181 1.00 98.75 175 ILE A C 1
ATOM 1286 O O . ILE A 1 175 ? -3.479 7.775 8.764 1.00 98.75 175 ILE A O 1
ATOM 1290 N N . LYS A 1 176 ? -1.822 6.342 9.261 1.00 98.62 176 LYS A N 1
ATOM 1291 C CA . LYS A 1 176 ? -0.712 7.178 8.815 1.00 98.62 176 LYS A CA 1
ATOM 1292 C C . LYS A 1 176 ? 0.061 6.423 7.746 1.00 98.62 176 LYS A C 1
ATOM 1294 O O . LYS A 1 176 ? 0.580 5.350 8.025 1.00 98.62 176 LYS A O 1
ATOM 1299 N N . ASN A 1 177 ? 0.163 7.001 6.561 1.00 98.50 177 ASN A N 1
ATOM 1300 C CA . ASN A 1 177 ? 0.938 6.441 5.468 1.00 98.50 177 ASN A CA 1
ATOM 1301 C C . ASN A 1 177 ? 1.954 7.482 4.996 1.00 98.50 177 ASN A C 1
ATOM 1303 O O . ASN A 1 177 ? 1.577 8.580 4.585 1.00 98.50 177 ASN A O 1
ATOM 1307 N N . GLU A 1 178 ? 3.235 7.160 5.110 1.00 98.00 178 GLU A N 1
ATOM 1308 C CA . GLU A 1 178 ? 4.334 7.999 4.659 1.00 98.00 178 GLU A CA 1
ATOM 1309 C C . GLU A 1 178 ? 5.172 7.245 3.643 1.00 98.00 178 GLU A C 1
ATOM 1311 O O . GLU A 1 178 ? 5.455 6.057 3.809 1.00 98.00 178 GLU A O 1
ATOM 1316 N N . SER A 1 179 ? 5.545 7.906 2.552 1.00 96.19 179 SER A N 1
ATOM 1317 C CA . SER A 1 179 ? 6.487 7.304 1.619 1.00 96.19 179 SER A CA 1
ATOM 1318 C C . SER A 1 179 ? 7.334 8.309 0.867 1.00 96.19 179 SER A C 1
ATOM 1320 O O . SER A 1 179 ? 6.956 9.458 0.660 1.00 96.19 179 SER A O 1
ATOM 1322 N N . ALA A 1 180 ? 8.476 7.855 0.379 1.00 94.81 180 ALA A N 1
ATOM 1323 C CA . ALA A 1 180 ? 9.289 8.638 -0.533 1.00 94.81 180 ALA A CA 1
ATOM 1324 C C . ALA A 1 180 ? 9.764 7.773 -1.690 1.00 94.81 180 ALA A C 1
ATOM 1326 O O . ALA A 1 180 ? 10.169 6.627 -1.492 1.00 94.81 180 ALA A O 1
ATOM 1327 N N . ALA A 1 181 ? 9.744 8.350 -2.887 1.00 93.88 181 ALA A N 1
ATOM 1328 C CA . ALA A 1 181 ? 10.478 7.839 -4.019 1.00 93.88 181 ALA A CA 1
ATOM 1329 C C . ALA A 1 181 ? 11.294 8.921 -4.719 1.00 93.88 181 ALA A C 1
ATOM 1331 O O . ALA A 1 181 ? 10.859 10.066 -4.810 1.00 93.88 181 ALA A O 1
ATOM 1332 N N . ILE A 1 182 ? 12.479 8.570 -5.218 1.00 93.62 182 ILE A N 1
ATOM 1333 C CA . ILE A 1 182 ? 13.292 9.519 -5.987 1.00 93.62 182 ILE A CA 1
ATOM 1334 C C 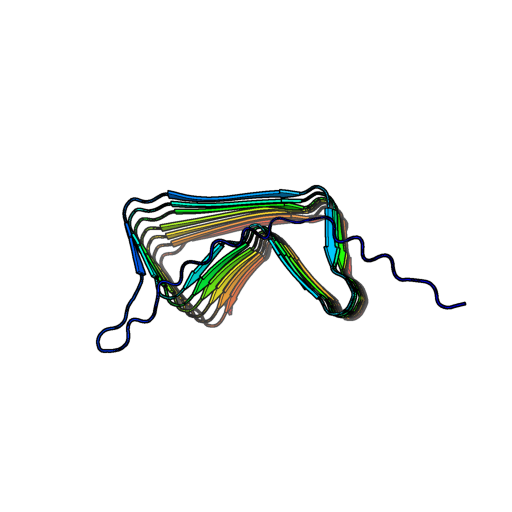. ILE A 1 182 ? 12.923 9.405 -7.460 1.00 93.62 182 ILE A C 1
ATOM 1336 O O . ILE A 1 182 ? 12.391 10.359 -8.004 1.00 93.62 182 ILE A O 1
ATOM 1340 N N . ASP A 1 183 ? 13.069 8.231 -8.068 1.00 96.19 183 ASP A N 1
ATOM 1341 C CA . ASP A 1 183 ? 12.789 8.012 -9.484 1.00 96.19 183 ASP A CA 1
ATOM 1342 C C . ASP A 1 183 ? 11.725 6.941 -9.695 1.00 96.19 183 ASP A C 1
ATOM 1344 O O . ASP A 1 183 ? 11.894 5.774 -9.334 1.00 96.19 183 ASP A O 1
ATOM 1348 N N . VAL A 1 184 ? 10.647 7.302 -10.386 1.00 96.88 184 VAL A N 1
ATOM 1349 C CA . VAL A 1 184 ? 9.573 6.383 -10.761 1.00 96.88 184 VAL A CA 1
ATOM 1350 C C . VAL A 1 184 ? 9.472 6.319 -12.276 1.00 96.88 184 VAL A C 1
ATOM 1352 O O . VAL A 1 184 ? 9.057 7.267 -12.937 1.00 96.88 184 VAL A O 1
ATOM 1355 N N . LYS A 1 185 ? 9.803 5.164 -12.855 1.00 97.38 185 LYS A N 1
ATOM 1356 C CA . LYS A 1 185 ? 9.657 4.897 -14.288 1.00 97.38 185 LYS A CA 1
ATOM 1357 C C . LYS A 1 185 ? 8.702 3.741 -14.524 1.00 97.38 185 LYS A C 1
ATOM 1359 O O . LYS A 1 185 ? 9.044 2.578 -14.292 1.00 97.38 185 LYS A O 1
ATOM 1364 N N . THR A 1 186 ? 7.531 4.044 -15.074 1.00 96.56 186 THR A N 1
ATOM 1365 C CA . THR A 1 186 ? 6.590 3.015 -15.512 1.00 96.56 186 THR A CA 1
ATOM 1366 C C . THR A 1 186 ? 6.719 2.731 -17.002 1.00 96.56 186 THR A C 1
ATOM 1368 O O . THR A 1 186 ? 6.826 3.634 -17.831 1.00 96.56 186 THR A O 1
ATOM 1371 N N . SER A 1 187 ? 6.754 1.449 -17.364 1.00 97.19 187 SER A N 1
ATOM 1372 C CA . SER A 1 187 ? 6.766 1.028 -18.770 1.00 97.19 187 SER A CA 1
ATOM 1373 C C . SER A 1 187 ? 5.357 0.995 -19.373 1.00 97.19 187 SER A C 1
ATOM 1375 O O . SER A 1 187 ? 4.363 1.259 -18.705 1.00 97.19 187 SER A O 1
ATOM 1377 N N . LYS A 1 188 ? 5.264 0.651 -20.664 1.00 97.69 188 LYS A N 1
ATOM 1378 C CA . LYS A 1 188 ? 3.987 0.516 -21.378 1.00 97.69 188 LYS A CA 1
ATOM 1379 C C . LYS A 1 188 ? 3.017 -0.438 -20.665 1.00 97.69 188 LYS A C 1
ATOM 1381 O O . LYS A 1 188 ? 3.414 -1.561 -20.343 1.00 97.69 188 LYS A O 1
ATOM 1386 N N . ASN A 1 189 ? 1.747 -0.033 -20.558 1.00 97.75 189 ASN A N 1
ATOM 1387 C CA . ASN A 1 189 ? 0.656 -0.801 -19.936 1.00 97.75 189 ASN A CA 1
ATOM 1388 C C . ASN A 1 189 ? 0.935 -1.203 -18.473 1.00 97.75 189 ASN A C 1
ATOM 1390 O O . ASN A 1 189 ? 0.495 -2.263 -18.032 1.00 97.75 189 ASN A O 1
ATOM 1394 N N . SER A 1 190 ? 1.729 -0.423 -17.744 1.00 98.12 190 SER A N 1
ATOM 1395 C CA . SER A 1 190 ? 2.158 -0.775 -16.389 1.00 98.12 190 SER A CA 1
ATOM 1396 C C . SER A 1 190 ? 1.567 0.160 -15.347 1.00 98.12 190 SER A C 1
ATOM 1398 O O . SER A 1 190 ? 1.096 1.250 -15.668 1.00 98.12 190 SER A O 1
ATOM 1400 N N . VAL A 1 191 ? 1.608 -0.271 -14.091 1.00 97.94 191 VAL A N 1
ATOM 1401 C CA . VAL A 1 191 ? 1.079 0.479 -12.952 1.00 97.94 191 VAL A CA 1
ATOM 1402 C C . VAL A 1 191 ? 2.182 0.701 -11.922 1.00 97.94 191 VAL A C 1
ATOM 1404 O O . VAL A 1 191 ? 2.930 -0.226 -11.604 1.00 97.94 191 VAL A O 1
ATOM 1407 N N . ALA A 1 192 ? 2.283 1.916 -11.390 1.00 97.12 192 ALA A N 1
ATOM 1408 C CA . ALA A 1 192 ? 2.995 2.179 -10.143 1.00 97.12 192 ALA A CA 1
ATOM 1409 C C . ALA A 1 192 ? 2.054 2.837 -9.138 1.00 97.12 192 ALA A C 1
ATOM 1411 O O . ALA A 1 192 ? 1.382 3.806 -9.476 1.00 97.12 192 ALA A O 1
ATOM 1412 N N . VAL A 1 193 ? 2.024 2.323 -7.915 1.00 97.88 193 VAL A N 1
ATOM 1413 C CA . VAL A 1 193 ? 1.314 2.940 -6.792 1.00 97.88 193 VAL A CA 1
ATOM 1414 C C . VAL A 1 193 ? 2.331 3.171 -5.693 1.00 97.88 193 VAL A C 1
ATOM 1416 O O . VAL A 1 193 ? 2.917 2.212 -5.196 1.00 97.88 193 VAL A O 1
ATOM 1419 N N . ILE A 1 194 ? 2.580 4.430 -5.360 1.00 97.06 194 ILE A N 1
ATOM 1420 C CA . ILE A 1 194 ? 3.603 4.835 -4.400 1.00 97.06 194 ILE A CA 1
ATOM 1421 C C . ILE A 1 194 ? 2.924 5.606 -3.287 1.00 97.06 194 ILE A C 1
ATOM 1423 O O . ILE A 1 194 ? 2.258 6.608 -3.553 1.00 97.06 194 ILE A O 1
ATOM 1427 N N . GLY A 1 195 ? 3.087 5.156 -2.048 1.00 96.75 195 GLY A N 1
ATOM 1428 C CA . GLY A 1 195 ? 2.690 5.938 -0.888 1.00 96.75 195 GLY A CA 1
ATOM 1429 C C . GLY A 1 195 ? 1.227 6.351 -0.880 1.00 96.75 195 GLY A C 1
ATOM 1430 O O . GLY A 1 195 ? 0.944 7.472 -0.469 1.00 96.75 195 GLY A O 1
ATOM 1431 N N . SER A 1 196 ? 0.324 5.535 -1.423 1.00 98.06 196 SER A N 1
ATOM 1432 C CA . SER A 1 196 ? -1.096 5.885 -1.540 1.00 98.06 196 SER A CA 1
ATOM 1433 C C . SER A 1 196 ? -1.929 5.154 -0.492 1.00 98.06 196 SER A C 1
ATOM 1435 O O . SER A 1 196 ? -1.542 4.085 -0.016 1.00 98.06 196 SER A O 1
ATOM 1437 N N . THR A 1 197 ? -3.062 5.743 -0.117 1.00 98.69 197 THR A N 1
ATOM 1438 C CA . THR A 1 197 ? -4.023 5.141 0.810 1.00 98.69 197 THR A CA 1
ATOM 1439 C C . THR A 1 197 ? -5.348 4.902 0.097 1.00 98.69 197 THR A C 1
ATOM 1441 O O . THR A 1 197 ? -6.049 5.857 -0.224 1.00 98.69 197 THR A O 1
ATOM 1444 N N . ASP A 1 198 ? -5.721 3.642 -0.094 1.00 98.44 198 ASP A N 1
ATOM 1445 C CA . ASP A 1 198 ? -6.995 3.264 -0.702 1.00 98.44 198 ASP A CA 1
ATOM 1446 C C . ASP A 1 198 ? -7.956 2.727 0.365 1.00 98.44 198 ASP A C 1
ATOM 1448 O O . ASP A 1 198 ? -7.622 1.809 1.113 1.00 98.44 198 ASP A O 1
ATOM 1452 N N . ILE A 1 199 ? -9.182 3.245 0.403 1.00 98.62 199 ILE A N 1
ATOM 1453 C CA . ILE A 1 199 ? -10.268 2.794 1.275 1.00 98.62 199 ILE A CA 1
ATOM 1454 C C . ILE A 1 199 ? -11.464 2.425 0.405 1.00 98.62 199 ILE A C 1
ATOM 1456 O O . ILE A 1 199 ? -12.051 3.263 -0.273 1.00 98.62 199 ILE A O 1
ATOM 1460 N N . LYS A 1 200 ? -11.831 1.146 0.390 1.00 98.69 200 LYS A N 1
ATOM 1461 C CA . LYS A 1 200 ? -12.839 0.604 -0.527 1.00 98.69 200 LYS A CA 1
ATOM 1462 C C . LYS A 1 200 ? -13.906 -0.145 0.257 1.00 98.69 200 LYS A C 1
ATOM 1464 O O . LYS A 1 200 ? -13.582 -0.967 1.114 1.00 98.69 200 LYS A O 1
ATOM 1469 N N . LYS A 1 201 ? -15.183 0.099 -0.045 1.00 98.56 201 LYS A N 1
ATOM 1470 C CA . LYS A 1 201 ? -16.320 -0.639 0.542 1.00 98.56 201 LYS A CA 1
ATOM 1471 C C . LYS A 1 201 ? -16.287 -0.697 2.074 1.00 98.56 201 LYS A C 1
ATOM 1473 O O . LYS A 1 201 ? -16.585 -1.741 2.643 1.00 98.56 201 LYS A O 1
ATOM 1478 N N . SER A 1 202 ? -15.823 0.362 2.725 1.00 98.69 202 SER A N 1
ATOM 1479 C CA . SER A 1 202 ? -15.522 0.371 4.159 1.00 98.69 202 SER A CA 1
ATOM 1480 C C . SER A 1 202 ? -16.327 1.442 4.887 1.00 98.69 202 SER A C 1
ATOM 1482 O O . SER A 1 202 ? -16.828 2.380 4.273 1.00 98.69 202 SER A O 1
ATOM 1484 N N . ASP A 1 203 ? -16.441 1.303 6.201 1.00 98.56 203 ASP A N 1
ATOM 1485 C CA . ASP A 1 203 ? -17.047 2.310 7.071 1.00 98.56 203 ASP A CA 1
ATOM 1486 C C . ASP A 1 203 ? -15.968 2.882 7.993 1.00 98.56 203 ASP A C 1
ATOM 1488 O O . ASP A 1 203 ? -15.302 2.138 8.720 1.00 98.56 203 ASP A O 1
ATOM 1492 N N . VAL A 1 204 ? -15.753 4.195 7.912 1.00 98.50 204 VAL A N 1
ATOM 1493 C CA . VAL A 1 204 ? -14.702 4.923 8.618 1.00 98.50 204 VAL A CA 1
ATOM 1494 C C . VAL A 1 204 ? -15.313 6.017 9.482 1.00 98.50 204 VAL A C 1
ATOM 1496 O O . VAL A 1 204 ? -15.890 6.992 9.003 1.00 98.50 204 VAL A O 1
ATOM 1499 N N . GLN A 1 205 ? -15.108 5.886 10.786 1.00 98.31 205 GLN A N 1
ATOM 1500 C CA . GLN A 1 205 ? -15.791 6.687 11.790 1.00 98.31 205 GLN A CA 1
ATOM 1501 C C . GLN A 1 205 ? -14.789 7.315 12.746 1.00 98.31 205 GLN A C 1
ATOM 1503 O O . GLN A 1 205 ? -13.938 6.606 13.296 1.00 98.31 205 GLN A O 1
ATOM 1508 N N . ARG A 1 206 ? -14.923 8.610 13.048 1.00 98.44 206 ARG A N 1
ATOM 1509 C CA . ARG A 1 206 ? -14.129 9.263 14.111 1.00 98.44 206 ARG A CA 1
ATOM 1510 C C . ARG A 1 206 ? -12.618 9.051 13.969 1.00 98.44 206 ARG A C 1
ATOM 1512 O O . ARG A 1 206 ? -11.913 8.921 14.965 1.00 98.44 206 ARG A O 1
ATOM 1519 N N . SER A 1 207 ? -12.129 8.918 12.742 1.00 98.56 207 SER A N 1
ATOM 1520 C CA . SER A 1 207 ? -10.764 8.475 12.472 1.00 98.56 207 SER A CA 1
ATOM 1521 C C . SER A 1 207 ? -9.938 9.581 11.831 1.00 98.56 207 SER A C 1
ATOM 1523 O O . SER A 1 207 ? -10.461 10.516 11.230 1.00 98.56 207 SER A O 1
ATOM 1525 N N . LYS A 1 208 ? -8.618 9.484 11.977 1.00 98.69 208 LYS A N 1
ATOM 1526 C CA . LYS A 1 208 ? -7.660 10.386 11.335 1.00 98.69 208 LYS A CA 1
ATOM 1527 C C . LYS A 1 208 ? -6.912 9.605 10.269 1.00 98.69 208 LYS A C 1
ATOM 1529 O O . LYS A 1 208 ? -6.207 8.658 10.603 1.00 98.69 208 LYS A O 1
ATOM 1534 N N . ILE A 1 209 ? -7.052 10.006 9.014 1.00 98.62 209 ILE A N 1
ATOM 1535 C CA . ILE A 1 209 ? -6.316 9.446 7.883 1.00 98.62 209 ILE A CA 1
ATOM 1536 C C . ILE A 1 209 ? -5.344 10.516 7.404 1.00 98.62 209 ILE A C 1
ATOM 1538 O O . ILE A 1 209 ? -5.750 11.614 7.028 1.00 98.62 209 ILE A O 1
ATOM 1542 N N . SER A 1 210 ? -4.053 10.212 7.437 1.00 98.19 210 SER A N 1
ATOM 1543 C CA . SER A 1 210 ? -3.010 11.110 6.958 1.00 98.19 210 SER A CA 1
ATOM 1544 C C . SER A 1 210 ? -2.094 10.388 5.989 1.00 98.19 210 SER A C 1
ATOM 1546 O O . SER A 1 210 ? -1.509 9.368 6.352 1.00 98.19 210 SER A O 1
ATOM 1548 N N . ASN A 1 211 ? -1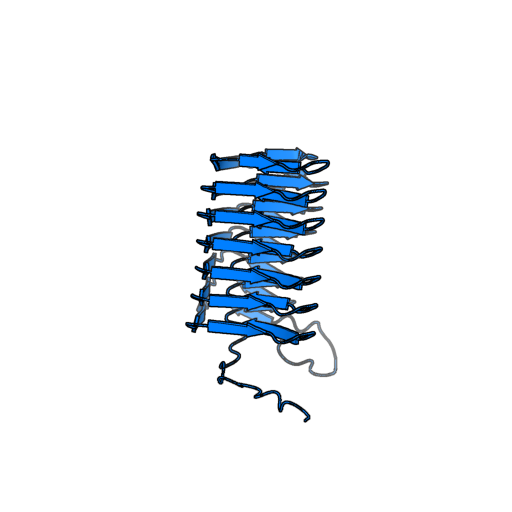.927 10.958 4.804 1.00 98.31 211 ASN A N 1
ATOM 1549 C CA . ASN A 1 211 ? -0.996 10.485 3.795 1.00 98.31 211 ASN A CA 1
ATOM 1550 C C . ASN A 1 211 ? 0.056 11.567 3.521 1.00 98.31 211 ASN A C 1
ATOM 1552 O O . ASN A 1 211 ? -0.284 12.748 3.411 1.00 98.31 211 ASN A O 1
ATOM 1556 N N . LYS A 1 212 ? 1.330 11.188 3.445 1.00 97.88 212 LYS A N 1
ATOM 1557 C CA . LYS A 1 212 ? 2.427 12.091 3.090 1.00 97.88 212 LYS A CA 1
ATOM 1558 C C . LYS A 1 212 ? 3.402 11.365 2.184 1.00 97.88 212 LYS A C 1
ATOM 1560 O O . LYS A 1 212 ? 4.127 10.493 2.651 1.00 97.88 212 LYS A O 1
ATOM 1565 N N . SER A 1 213 ? 3.472 11.777 0.928 1.00 96.50 213 SER A N 1
ATOM 1566 C CA . SER A 1 213 ? 4.333 11.106 -0.034 1.00 96.50 213 SER A CA 1
ATOM 1567 C C . SER A 1 213 ? 5.060 12.054 -0.963 1.00 96.50 213 SER A C 1
ATOM 1569 O O . SER A 1 213 ? 4.527 13.076 -1.382 1.00 96.50 213 SER A O 1
ATOM 1571 N N . TYR A 1 214 ? 6.281 11.693 -1.323 1.00 95.75 214 TYR A N 1
ATOM 1572 C CA . TYR A 1 214 ? 7.081 12.440 -2.284 1.00 95.75 214 TYR A CA 1
ATOM 1573 C C . TYR A 1 214 ? 7.504 11.536 -3.436 1.00 95.75 214 TYR A C 1
ATOM 1575 O O . TYR A 1 214 ? 7.892 10.393 -3.197 1.00 95.75 214 TYR A O 1
ATOM 1583 N N . ALA A 1 215 ? 7.455 12.046 -4.666 1.00 95.44 215 ALA A N 1
ATOM 1584 C CA . ALA A 1 215 ? 8.147 11.455 -5.805 1.00 95.44 215 ALA A CA 1
ATOM 1585 C C . ALA A 1 215 ? 8.987 12.510 -6.536 1.00 95.44 215 ALA A C 1
ATOM 1587 O O . ALA A 1 215 ? 8.454 13.543 -6.934 1.00 95.44 215 ALA A O 1
ATOM 1588 N N . GLY A 1 216 ? 10.280 12.246 -6.725 1.00 94.69 216 GLY A N 1
ATOM 1589 C CA . GLY A 1 216 ? 11.220 13.172 -7.362 1.00 94.69 216 GLY A CA 1
ATOM 1590 C C . GLY A 1 216 ? 11.024 13.307 -8.869 1.00 94.69 216 GLY A C 1
ATOM 1591 O O . GLY A 1 216 ? 10.507 14.313 -9.328 1.00 94.69 216 GLY A O 1
ATOM 1592 N N . GLU A 1 217 ? 11.456 12.328 -9.656 1.00 97.25 217 GLU A N 1
ATOM 1593 C CA . GLU A 1 217 ? 11.250 12.274 -11.098 1.00 97.25 217 GLU A CA 1
ATOM 1594 C C . GLU A 1 217 ? 10.257 11.172 -11.463 1.00 97.25 217 GLU A C 1
ATOM 1596 O O . GLU A 1 217 ? 10.446 9.996 -11.147 1.00 97.25 217 GLU A O 1
ATOM 1601 N N . VAL A 1 218 ? 9.201 11.536 -12.191 1.00 97.81 218 VAL A N 1
ATOM 1602 C CA . VAL A 1 218 ? 8.130 10.599 -12.541 1.00 97.81 218 VAL A CA 1
ATOM 1603 C C . VAL A 1 218 ? 7.969 10.518 -14.047 1.00 97.81 218 VAL A C 1
ATOM 1605 O O . VAL A 1 218 ? 7.580 11.472 -14.711 1.00 97.81 218 VAL A O 1
ATOM 1608 N N . ARG A 1 219 ? 8.205 9.333 -14.607 1.00 98.06 219 ARG A N 1
ATOM 1609 C CA . ARG A 1 219 ? 7.977 9.034 -16.021 1.00 98.06 219 ARG A CA 1
ATOM 1610 C C . ARG A 1 219 ? 6.939 7.938 -16.159 1.00 98.06 219 ARG A C 1
ATOM 1612 O O . ARG A 1 219 ? 7.203 6.777 -15.842 1.00 98.06 219 ARG A O 1
ATOM 1619 N N . VAL A 1 220 ? 5.782 8.300 -16.697 1.00 98.19 220 VAL A N 1
ATOM 1620 C CA . VAL A 1 220 ? 4.681 7.379 -16.956 1.00 98.19 220 VAL A CA 1
ATOM 1621 C C . VAL A 1 220 ? 4.703 6.957 -18.423 1.00 98.19 220 VAL A C 1
ATOM 1623 O O . VAL A 1 220 ? 4.518 7.782 -19.311 1.00 98.19 220 VAL A O 1
ATOM 1626 N N . GLY A 1 221 ? 4.962 5.679 -18.707 1.00 97.44 221 GLY A N 1
ATOM 1627 C CA . GLY A 1 221 ? 5.014 5.149 -20.077 1.00 97.44 221 GLY A CA 1
ATOM 1628 C C . GLY A 1 221 ? 3.657 5.184 -20.790 1.00 97.44 221 GLY A C 1
ATOM 1629 O O . GLY A 1 221 ? 2.652 5.507 -20.180 1.00 97.44 221 GLY A O 1
ATOM 1630 N N . LYS A 1 222 ? 3.594 4.832 -22.083 1.00 97.88 222 LYS A N 1
ATOM 1631 C CA . LYS A 1 222 ? 2.338 4.780 -22.872 1.00 97.88 222 LYS A CA 1
ATOM 1632 C C . LYS A 1 222 ? 1.310 3.803 -22.277 1.00 97.88 222 LYS A C 1
ATOM 1634 O O . LYS A 1 222 ? 1.678 2.673 -21.954 1.00 97.88 222 LYS A O 1
ATOM 1639 N N . ASN A 1 223 ? 0.030 4.178 -22.240 1.00 98.00 223 ASN A N 1
ATOM 1640 C CA . ASN A 1 223 ? -1.059 3.385 -21.649 1.00 98.00 223 ASN A CA 1
ATOM 1641 C C . ASN A 1 223 ? -0.794 2.956 -20.188 1.00 98.00 223 ASN A C 1
ATOM 1643 O O . ASN A 1 223 ? -1.263 1.903 -19.755 1.00 98.00 223 ASN A O 1
ATOM 1647 N N . ALA A 1 224 ? 0.048 3.681 -19.458 1.00 98.38 224 ALA A N 1
ATOM 1648 C CA . ALA A 1 224 ? 0.446 3.332 -18.100 1.00 98.38 224 ALA A CA 1
ATOM 1649 C C . ALA A 1 224 ? -0.283 4.213 -17.084 1.00 98.38 224 ALA A C 1
ATOM 1651 O O . ALA A 1 224 ? -0.829 5.263 -17.425 1.00 98.38 224 ALA A O 1
ATOM 1652 N N . LYS A 1 225 ? -0.287 3.778 -15.827 1.00 97.94 225 LYS A N 1
ATOM 1653 C CA . LYS A 1 225 ? -0.883 4.528 -14.723 1.00 97.94 225 LYS A CA 1
ATOM 1654 C C . LYS A 1 225 ? 0.124 4.687 -13.598 1.00 97.94 225 LYS A C 1
ATOM 1656 O O . LYS A 1 225 ? 0.867 3.754 -13.288 1.00 97.94 225 LYS A O 1
ATOM 1661 N N . ALA A 1 226 ? 0.141 5.858 -12.986 1.00 96.94 226 ALA A N 1
ATOM 1662 C CA . ALA A 1 226 ? 0.844 6.086 -11.738 1.00 96.94 226 ALA A CA 1
ATOM 1663 C C . ALA A 1 226 ? -0.101 6.747 -10.733 1.00 96.94 226 ALA A C 1
ATOM 1665 O O . ALA A 1 226 ? -0.825 7.672 -11.086 1.00 96.94 226 ALA A O 1
ATOM 1666 N N . GLN A 1 227 ? -0.083 6.265 -9.497 1.00 97.12 227 GLN A N 1
ATOM 1667 C CA . GLN A 1 227 ? -0.772 6.862 -8.359 1.00 97.12 227 GLN A CA 1
ATOM 1668 C C . GLN A 1 227 ? 0.290 7.138 -7.298 1.00 97.12 227 GLN A C 1
ATOM 1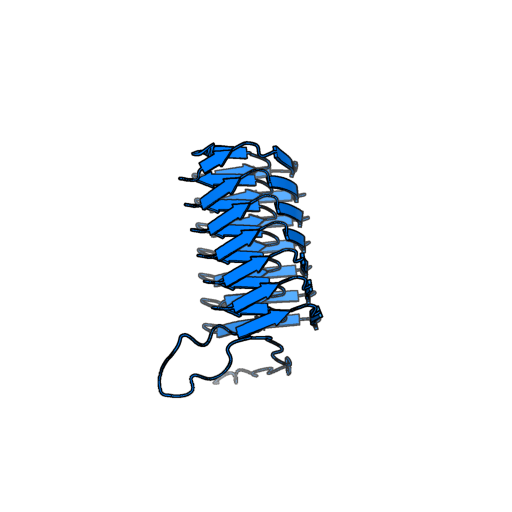670 O O . GLN A 1 227 ? 0.995 6.225 -6.870 1.00 97.12 227 GLN A O 1
ATOM 1675 N N . ILE A 1 228 ? 0.484 8.402 -6.943 1.00 96.62 228 ILE A N 1
ATOM 1676 C CA . ILE A 1 228 ? 1.581 8.838 -6.083 1.00 96.62 228 ILE A CA 1
ATOM 1677 C C . ILE A 1 228 ? 1.003 9.671 -4.961 1.00 96.62 228 ILE A C 1
ATOM 1679 O O . ILE A 1 228 ? 0.545 10.790 -5.170 1.00 96.62 228 ILE A O 1
ATOM 1683 N N . GLY A 1 229 ? 1.063 9.150 -3.745 1.00 96.50 229 GLY A N 1
ATOM 1684 C CA . GLY A 1 229 ? 0.649 9.928 -2.598 1.00 96.50 229 GLY A CA 1
ATOM 1685 C C . GLY A 1 229 ? -0.827 10.274 -2.576 1.00 96.50 229 GLY A C 1
ATOM 1686 O O . GLY A 1 229 ? -1.160 11.298 -1.998 1.00 96.50 229 GLY A O 1
ATOM 1687 N N . SER A 1 230 ? -1.698 9.507 -3.228 1.00 97.50 230 SER A N 1
ATOM 1688 C CA . SER A 1 230 ? -3.125 9.833 -3.290 1.00 97.50 230 SER A CA 1
ATOM 1689 C C . SER A 1 230 ? -3.907 9.107 -2.205 1.00 97.50 230 SER A C 1
ATOM 1691 O O . SER A 1 230 ? -3.506 8.036 -1.748 1.00 97.50 230 SER A O 1
ATOM 1693 N N . ILE A 1 231 ? -5.027 9.695 -1.794 1.00 98.56 231 ILE A N 1
ATOM 1694 C CA . ILE A 1 231 ? -6.024 9.038 -0.952 1.00 98.56 231 ILE A CA 1
ATOM 1695 C C . ILE A 1 231 ? -7.247 8.772 -1.819 1.00 98.56 231 ILE A C 1
ATOM 1697 O O . ILE A 1 231 ? -7.888 9.717 -2.273 1.00 98.56 231 ILE A O 1
ATOM 1701 N N . GLU A 1 232 ? -7.577 7.505 -2.037 1.00 98.06 232 GLU A N 1
ATOM 1702 C CA . GLU A 1 232 ? -8.755 7.106 -2.799 1.00 98.06 232 GLU A CA 1
ATOM 1703 C C . GLU A 1 232 ? -9.771 6.430 -1.877 1.00 98.06 232 GLU A C 1
ATOM 1705 O O . GLU A 1 232 ? -9.495 5.397 -1.277 1.00 98.06 232 GLU A O 1
ATOM 1710 N N . ILE A 1 233 ? -10.971 6.990 -1.779 1.00 98.12 233 ILE A N 1
ATOM 1711 C CA . ILE A 1 233 ? -12.082 6.457 -0.997 1.00 98.12 233 ILE A CA 1
ATOM 1712 C C . ILE A 1 233 ? -13.208 6.122 -1.965 1.00 98.12 233 ILE A C 1
ATOM 1714 O O . ILE A 1 233 ? -13.730 7.008 -2.629 1.00 98.12 233 ILE A O 1
ATOM 1718 N N . GLN A 1 234 ? -13.569 4.844 -2.067 1.00 98.12 234 GLN A N 1
ATOM 1719 C CA . GLN A 1 234 ? -14.605 4.380 -2.988 1.00 98.12 234 GLN A CA 1
ATOM 1720 C C . GLN A 1 234 ? -15.680 3.581 -2.268 1.00 98.12 234 GLN A C 1
ATOM 1722 O O . GLN A 1 234 ? -15.365 2.628 -1.540 1.00 98.12 234 GLN A O 1
ATOM 1727 N N . LYS A 1 235 ? -16.948 3.884 -2.554 1.00 98.00 235 LYS A N 1
ATOM 1728 C CA . LYS A 1 235 ? -18.114 3.131 -2.065 1.00 98.00 235 LYS A CA 1
ATOM 1729 C C . LYS A 1 235 ? -18.060 2.938 -0.549 1.00 98.00 235 LYS A C 1
ATOM 1731 O O . LYS A 1 235 ? -18.306 1.839 -0.059 1.00 98.00 235 LYS A O 1
ATOM 1736 N N . SER A 1 236 ? -17.601 3.960 0.165 1.00 98.12 236 SER A N 1
ATOM 1737 C CA . SER A 1 236 ? -17.287 3.892 1.589 1.00 98.12 236 SER A CA 1
ATOM 1738 C C . SER A 1 236 ? -17.967 5.032 2.324 1.00 98.12 236 SER A C 1
ATOM 1740 O O . SER A 1 236 ? -18.058 6.138 1.799 1.00 98.12 236 SER A O 1
ATOM 1742 N N . ASN A 1 237 ? -18.387 4.768 3.555 1.00 97.25 237 ASN A N 1
ATOM 1743 C CA . ASN A 1 237 ? -18.912 5.797 4.438 1.00 97.25 237 ASN A CA 1
ATOM 1744 C C . ASN A 1 237 ? -17.751 6.377 5.237 1.00 97.25 237 ASN A C 1
ATOM 1746 O O . ASN A 1 237 ? -16.984 5.634 5.849 1.00 97.25 237 ASN A O 1
ATOM 1750 N N . VAL A 1 238 ? -17.611 7.700 5.228 1.00 96.81 238 VAL A N 1
ATOM 1751 C CA . VAL A 1 238 ? -16.615 8.397 6.040 1.00 96.81 238 VAL A CA 1
ATOM 1752 C C . VAL A 1 238 ? -17.306 9.509 6.796 1.00 96.81 238 VAL A C 1
ATOM 1754 O O . VAL A 1 238 ? -17.841 10.429 6.188 1.00 96.81 238 VAL A O 1
ATOM 1757 N N . TYR A 1 239 ? -17.278 9.442 8.122 1.00 94.44 239 TYR A N 1
ATOM 1758 C CA . TYR A 1 239 ? -17.957 10.434 8.943 1.00 94.44 239 TYR A CA 1
ATOM 1759 C C . TYR A 1 239 ? -17.171 10.793 10.196 1.00 94.44 239 TYR A C 1
ATOM 1761 O O . TYR A 1 239 ? -16.421 9.982 10.760 1.00 94.44 239 TYR A O 1
ATOM 1769 N N . ASN A 1 240 ? -17.335 12.047 10.626 1.00 97.69 240 ASN A N 1
ATOM 1770 C CA . ASN A 1 240 ? -16.628 12.652 11.757 1.00 97.69 240 ASN A CA 1
ATOM 1771 C C . ASN A 1 240 ? -15.119 12.367 11.731 1.00 97.69 240 ASN A C 1
ATOM 1773 O O . ASN A 1 240 ? -14.499 12.159 12.770 1.00 97.69 240 ASN A O 1
ATOM 1777 N N . SER A 1 241 ? -14.543 12.278 10.534 1.00 98.12 241 SER A N 1
ATOM 1778 C CA . SER A 1 241 ? -13.168 11.849 10.312 1.00 98.12 241 SER A CA 1
ATOM 1779 C C . SER A 1 241 ? -12.388 12.955 9.623 1.00 98.12 241 SER A C 1
ATOM 1781 O O . SER A 1 241 ? -12.931 13.710 8.821 1.00 98.12 241 SER A O 1
ATOM 1783 N N . THR A 1 242 ? -11.099 13.043 9.927 1.00 98.25 242 THR A N 1
ATOM 1784 C CA . THR A 1 242 ? -10.190 13.991 9.282 1.00 98.25 242 THR A CA 1
ATOM 1785 C C . THR A 1 242 ? -9.358 13.251 8.253 1.00 98.25 242 THR A C 1
ATOM 1787 O O . THR A 1 242 ? -8.702 12.264 8.591 1.00 98.25 242 THR A O 1
ATOM 1790 N N . ILE A 1 243 ? -9.337 13.753 7.021 1.00 98.31 243 ILE A N 1
ATOM 1791 C CA . ILE A 1 243 ? -8.477 13.251 5.952 1.00 98.31 243 ILE A CA 1
ATOM 1792 C C . ILE A 1 243 ? -7.490 14.357 5.589 1.00 98.31 243 ILE A C 1
ATOM 1794 O O . ILE A 1 243 ? -7.889 15.476 5.278 1.00 98.31 243 ILE A O 1
ATOM 1798 N N . LYS A 1 244 ? -6.194 14.049 5.638 1.00 98.12 244 LYS A N 1
ATOM 1799 C CA . LYS A 1 244 ? -5.121 14.971 5.266 1.00 98.12 244 LYS A CA 1
ATOM 1800 C C . LYS A 1 244 ? -4.190 14.299 4.274 1.00 98.12 244 LYS A C 1
ATOM 1802 O O . LYS A 1 244 ? -3.684 13.214 4.544 1.00 98.12 244 LYS A O 1
ATOM 1807 N N . ASN A 1 245 ? -3.894 14.981 3.178 1.00 97.88 245 ASN A N 1
ATOM 1808 C CA . ASN A 1 245 ? -2.884 14.543 2.232 1.00 97.88 245 ASN A CA 1
ATOM 1809 C C . ASN A 1 245 ? -1.835 15.641 2.053 1.00 97.88 245 ASN A C 1
ATOM 1811 O O . ASN A 1 245 ? -2.180 16.790 1.791 1.00 97.88 245 ASN A O 1
ATOM 1815 N N . LYS A 1 246 ? -0.560 15.304 2.239 1.00 97.00 246 LYS A N 1
ATOM 1816 C CA . LYS A 1 246 ? 0.576 16.202 2.009 1.00 97.00 246 LYS A CA 1
ATOM 1817 C C . LYS A 1 2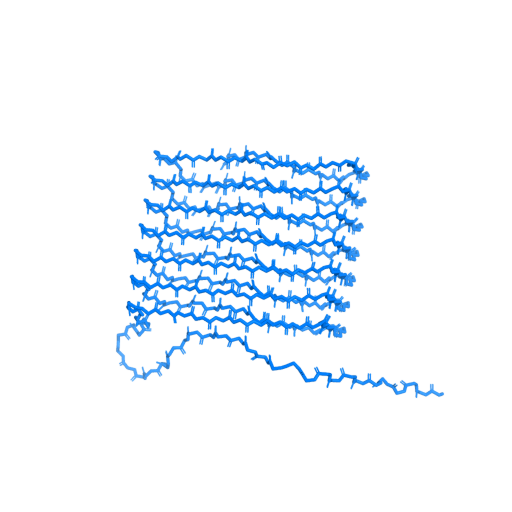46 ? 1.557 15.502 1.085 1.00 97.00 246 LYS A C 1
ATOM 1819 O O . LYS A 1 246 ? 2.593 15.017 1.538 1.00 97.00 246 LYS A O 1
ATOM 1824 N N . SER A 1 247 ? 1.195 15.421 -0.188 1.00 95.75 247 SER A N 1
ATOM 1825 C CA . SER A 1 247 ? 1.987 14.683 -1.161 1.00 95.75 247 SER A CA 1
ATOM 1826 C C . SER A 1 247 ? 2.212 15.462 -2.443 1.00 95.75 247 SER A C 1
ATOM 1828 O O . SER A 1 247 ? 1.368 16.260 -2.842 1.00 95.75 247 SER A O 1
ATOM 1830 N N . CYS A 1 248 ? 3.344 15.214 -3.092 1.00 91.94 248 CYS A N 1
ATOM 1831 C CA . CYS A 1 248 ? 3.681 15.824 -4.369 1.00 91.94 248 CYS A CA 1
ATOM 1832 C C . CYS A 1 248 ? 4.511 14.883 -5.247 1.00 91.94 248 CYS A C 1
ATOM 1834 O O . CYS A 1 248 ? 5.123 13.920 -4.777 1.00 91.94 248 CYS A O 1
ATOM 1836 N N . ALA A 1 249 ? 4.506 15.184 -6.542 1.00 95.31 249 ALA A N 1
ATOM 1837 C CA . ALA A 1 249 ? 5.384 14.595 -7.536 1.00 95.31 249 ALA A CA 1
ATOM 1838 C C . ALA A 1 249 ? 6.042 15.726 -8.331 1.00 95.31 249 ALA A C 1
ATOM 1840 O O . ALA A 1 249 ? 5.356 16.670 -8.724 1.00 95.31 249 ALA A O 1
ATOM 1841 N N . SER A 1 250 ? 7.340 15.614 -8.583 1.00 94.81 250 SER A N 1
ATOM 1842 C CA . SER A 1 250 ? 8.113 16.586 -9.356 1.00 94.81 250 SER A CA 1
ATOM 1843 C C . SER A 1 250 ? 8.531 15.995 -10.712 1.00 94.81 250 SER A C 1
ATOM 1845 O O . SER A 1 250 ? 8.361 14.800 -10.973 1.00 94.81 250 SER A O 1
ATOM 1847 N N . ASN A 1 251 ? 9.024 16.849 -11.618 1.00 96.62 251 ASN A N 1
ATOM 1848 C CA . ASN A 1 251 ? 9.636 16.458 -12.899 1.00 96.62 251 ASN A CA 1
ATOM 1849 C C . ASN A 1 251 ? 8.848 15.381 -13.667 1.00 96.62 251 ASN A C 1
ATOM 1851 O O . ASN A 1 251 ? 9.367 14.329 -14.054 1.00 96.62 251 ASN A O 1
ATOM 1855 N N . VAL A 1 252 ? 7.553 15.638 -13.847 1.00 97.38 252 VAL A N 1
ATOM 1856 C CA . VAL A 1 252 ? 6.604 14.661 -14.373 1.00 97.38 252 VAL A CA 1
ATOM 1857 C C . VAL A 1 252 ? 6.615 14.641 -15.903 1.00 97.38 252 VAL A C 1
ATOM 1859 O O . VAL A 1 252 ? 6.457 15.667 -16.558 1.00 97.38 252 VAL A O 1
ATOM 1862 N N . LYS A 1 253 ? 6.695 13.442 -16.486 1.00 97.69 253 LYS A N 1
ATOM 1863 C CA . LYS A 1 253 ? 6.431 13.174 -17.907 1.00 97.69 253 LYS A CA 1
ATOM 1864 C C . LYS A 1 253 ? 5.387 12.074 -18.035 1.00 97.69 253 LYS A C 1
ATOM 1866 O O . LYS A 1 253 ? 5.617 10.949 -17.590 1.00 97.69 253 LYS A O 1
ATOM 1871 N N . VAL A 1 254 ? 4.263 12.372 -18.683 1.00 97.75 254 VAL A N 1
ATOM 1872 C CA . VAL A 1 254 ? 3.174 11.410 -18.906 1.00 97.75 254 VAL A CA 1
ATOM 1873 C C . VAL A 1 254 ? 3.080 11.070 -20.389 1.00 97.75 254 VAL A C 1
ATOM 1875 O O . VAL A 1 254 ? 2.942 11.942 -21.239 1.00 97.75 254 VAL A O 1
ATOM 1878 N N . GLY A 1 255 ? 3.203 9.784 -20.709 1.00 96.88 255 GLY A N 1
ATOM 1879 C CA . GLY A 1 255 ? 3.097 9.279 -22.071 1.00 96.88 255 GLY A CA 1
ATOM 1880 C C . GLY A 1 255 ? 1.661 9.272 -22.602 1.00 96.88 255 GLY A C 1
ATOM 1881 O O . GLY A 1 255 ? 0.692 9.460 -21.874 1.00 96.88 255 GLY A O 1
ATOM 1882 N N . LYS A 1 256 ? 1.518 8.993 -23.901 1.00 96.81 256 LYS A N 1
ATOM 1883 C CA . LYS A 1 256 ? 0.213 8.913 -24.577 1.00 96.81 256 LYS A CA 1
ATOM 1884 C C . LYS A 1 256 ? -0.734 7.913 -23.895 1.00 96.81 256 LYS A C 1
ATOM 1886 O O . LYS A 1 256 ? -0.330 6.780 -23.620 1.00 96.81 256 LYS A O 1
ATOM 1891 N N . ASN A 1 257 ? -2.003 8.310 -23.749 1.00 97.38 257 ASN A N 1
ATOM 1892 C CA . ASN A 1 257 ? -3.098 7.517 -23.171 1.00 97.38 257 ASN A CA 1
ATOM 1893 C C . ASN A 1 257 ? -2.805 7.018 -21.746 1.00 97.38 257 ASN A C 1
ATOM 1895 O O . ASN A 1 257 ? -3.200 5.913 -21.374 1.00 97.38 257 ASN A O 1
ATOM 1899 N N . SER A 1 258 ? -2.067 7.805 -20.972 1.00 98.06 258 SER A N 1
ATOM 1900 C CA . SER A 1 258 ? -1.640 7.454 -19.622 1.00 98.06 258 SER A CA 1
ATOM 1901 C C . SER A 1 258 ? -2.193 8.430 -18.602 1.00 98.06 258 SER A C 1
ATOM 1903 O O . SER A 1 258 ? -2.581 9.542 -18.949 1.00 98.06 258 SER A O 1
ATOM 1905 N N . SER A 1 259 ? -2.205 8.019 -17.338 1.00 97.00 259 SER A N 1
ATOM 1906 C CA . SER A 1 259 ? -2.673 8.860 -16.240 1.00 97.00 259 SER A CA 1
ATOM 1907 C C . SER A 1 259 ? -1.661 8.901 -15.102 1.00 97.00 259 SER A C 1
ATOM 1909 O O . SER A 1 259 ? -1.046 7.888 -14.758 1.00 97.00 259 SER A O 1
ATOM 1911 N N . LEU A 1 260 ? -1.526 10.076 -14.497 1.00 96.25 260 LEU A N 1
ATOM 1912 C CA . LEU A 1 260 ? -0.875 10.265 -13.210 1.00 96.25 260 LEU A CA 1
ATOM 1913 C C . LEU A 1 260 ? -1.893 10.874 -12.252 1.00 96.25 260 LEU A C 1
ATOM 1915 O O . LEU A 1 260 ? -2.500 11.892 -12.565 1.00 96.25 260 LEU A O 1
ATOM 1919 N N . GLU A 1 261 ? -2.028 10.271 -11.083 1.00 95.50 261 GLU A N 1
ATOM 1920 C CA . GLU A 1 261 ? -2.779 10.819 -9.965 1.00 95.50 261 GLU A CA 1
ATOM 1921 C C . GLU A 1 261 ? -1.797 11.077 -8.821 1.00 95.50 261 GLU A C 1
ATOM 1923 O O . GLU A 1 261 ? -1.349 10.133 -8.172 1.00 95.50 261 GLU A O 1
ATOM 1928 N N . ALA A 1 262 ? -1.418 12.336 -8.604 1.00 94.56 262 ALA A N 1
ATOM 1929 C CA . ALA A 1 262 ? -0.427 12.710 -7.601 1.00 94.56 262 ALA A CA 1
ATOM 1930 C C . ALA A 1 262 ? -1.034 13.627 -6.534 1.00 94.56 262 ALA A C 1
ATOM 1932 O O . ALA A 1 262 ? -1.601 14.664 -6.863 1.00 94.56 262 ALA A O 1
ATOM 1933 N N . GLY A 1 263 ? -0.905 13.250 -5.262 1.00 94.12 263 GLY A N 1
ATOM 1934 C CA . GLY A 1 263 ? -1.303 14.079 -4.121 1.00 94.12 263 GLY A CA 1
ATOM 1935 C C . GLY A 1 263 ? -2.790 14.404 -4.015 1.00 94.12 263 GLY A C 1
ATOM 1936 O O . GLY A 1 263 ? -3.161 15.344 -3.318 1.00 94.12 263 GLY A O 1
ATOM 1937 N N . SER A 1 264 ? -3.650 13.621 -4.664 1.00 95.50 264 SER A N 1
ATOM 1938 C CA . SER A 1 264 ? -5.090 13.884 -4.677 1.00 95.50 264 SER A CA 1
ATOM 1939 C C . SER A 1 264 ? -5.821 13.257 -3.484 1.00 95.50 264 SER A C 1
ATOM 1941 O O . SER A 1 264 ? -5.315 12.336 -2.837 1.00 95.50 264 SER A O 1
ATOM 1943 N N . ILE A 1 265 ? -7.014 13.769 -3.179 1.00 97.81 265 ILE A N 1
ATOM 1944 C CA . ILE A 1 265 ? -7.996 13.113 -2.310 1.00 97.81 265 ILE A CA 1
ATOM 1945 C C . ILE A 1 265 ? -9.249 12.916 -3.158 1.00 97.81 265 ILE A C 1
ATOM 1947 O O . ILE A 1 265 ? -9.899 13.889 -3.530 1.00 97.81 265 ILE A O 1
ATOM 1951 N N . ASN A 1 266 ? -9.573 11.665 -3.463 1.00 96.31 266 ASN A N 1
ATOM 1952 C CA . ASN A 1 266 ? -10.709 11.293 -4.294 1.00 96.31 266 ASN A CA 1
ATOM 1953 C C . ASN A 1 266 ? -11.720 10.522 -3.452 1.00 96.31 266 ASN A C 1
ATOM 1955 O O . ASN A 1 266 ? -11.389 9.461 -2.931 1.00 96.31 266 ASN A O 1
ATOM 1959 N N . ILE A 1 267 ? -12.946 11.033 -3.334 1.00 94.44 267 ILE A N 1
ATOM 1960 C CA . ILE A 1 267 ? -14.046 10.378 -2.613 1.00 94.44 267 ILE A CA 1
ATOM 1961 C C . ILE A 1 267 ? -15.170 10.114 -3.619 1.00 94.44 267 ILE A C 1
ATOM 1963 O O . ILE A 1 267 ? -15.653 11.053 -4.249 1.00 94.44 267 ILE A O 1
ATOM 1967 N N . LYS A 1 268 ? -15.516 8.839 -3.823 1.00 90.06 268 LYS A N 1
ATOM 1968 C CA . LYS A 1 268 ? -16.446 8.346 -4.852 1.00 90.06 268 LYS A CA 1
ATOM 1969 C C . LYS A 1 268 ? -17.382 7.264 -4.322 1.00 90.06 268 LYS A C 1
ATOM 1971 O O . LYS A 1 268 ? -16.977 6.501 -3.414 1.00 90.06 268 LYS A O 1
#

Secondary structure (DSSP, 8-state):
----------------EEE-----SSSS--PEEEES-EEEEEEEEEEEE--TT-EEEES-EEEESEEEES-EEEEEEEEEEEEE-TT-EEEES-EEEES-EEES-EEEEEEEEEEEEE-TT-EEEES-EEEES-EEES-EEEEEEEEEEEEPPTT-EEEES-EEEES-EEES-EEEEEEEEEEEEE-TT-EEEES-EEEES-EEES-EEEEEEEEEEEEE-TT-EEEES-EEEES-EEES-EEEE--EE-SEEE-TT-EEEES-EEE-

Radius of gyration: 18.78 Å; chains: 1; bounding box: 45×48×52 Å

Sequence (268 aa):
MKKFTKIALSCALISSVSFAMSQGNGGSHASSEVRGSVIKNQVSMEKIQTSKNSQAVIGSTDVKKSAIQTSKINNEGRTYNVKVGKNAGAQIGSVKVDASVIQKSKIDNYSDAQHIKTGKNSRAQIGTVEIQKSSVKSSTVSNDSQAYHIKTGKNSAAVIGSTNINKSFVKASKIKNESAAIDVKTSKNSVAVIGSTDIKKSDVQRSKISNKSYAGEVRVGKNAKAQIGSIEIQKSNVYNSTIKNKSCASNVKVGKNSSLEAGSINIK

Foldseek 3Di:
DDDDDPPPPPDDPAPEAEDDDDDDPDDDDPAAEAELEEAEFEDADAEDADEAQEEGEHQEYEAESHEYENYEYETEWEYEYAEAYALYEYATQEYEHELYEAYLYEYATEYEYEHHEYAHNYEYHTQEYEHYNYEHELYEYATEYEYEEHEYHALYEYETQEYEAENYEAELYEYETEYEYEYAHYEHNYEYETQEYEAYNYEHYNYEYETEYEYHAEEAYANYEYETQEYHAYNYHHPNYHYYTHWDYPNYDHYHNYDYHTRYYHHD

pLDDT: mean 88.41, std 19.82, range [26.11, 98.75]